Protein AF-0000000084337051 (afdb_homodimer)

Structure (mmCIF, N/CA/C/O backbone):
data_AF-0000000084337051-model_v1
#
loop_
_entity.id
_entity.type
_entity.pdbx_description
1 polymer 'DinB-like domain-containing protein'
#
loop_
_atom_site.group_PDB
_atom_site.id
_atom_site.type_symbol
_atom_site.label_atom_id
_atom_site.label_alt_id
_atom_site.label_comp_id
_atom_site.label_asym_id
_atom_site.label_entity_id
_atom_site.label_seq_id
_atom_site.pdbx_PDB_ins_code
_atom_site.Cartn_x
_atom_site.Cartn_y
_atom_site.Cartn_z
_atom_site.occupancy
_atom_site.B_iso_or_equiv
_atom_site.auth_seq_id
_atom_site.auth_comp_id
_atom_site.auth_asym_id
_atom_site.auth_atom_id
_atom_site.pdbx_PDB_model_num
ATOM 1 N N . MET A 1 1 ? -8.031 25.891 3.945 1 71.75 1 MET A N 1
ATOM 2 C CA . MET A 1 1 ? -7.539 24.609 4.441 1 71.75 1 MET A CA 1
ATOM 3 C C . MET A 1 1 ? -8.453 23.469 4.008 1 71.75 1 MET A C 1
ATOM 5 O O . MET A 1 1 ? -9.672 23.625 3.98 1 71.75 1 MET A O 1
ATOM 9 N N . SER A 1 2 ? -7.934 22.438 3.316 1 86.06 2 SER A N 1
ATOM 10 C CA . SER A 1 2 ? -8.75 21.344 2.814 1 86.06 2 SER A CA 1
ATOM 11 C C . SER A 1 2 ? -9.422 20.594 3.957 1 86.06 2 SER A C 1
ATOM 13 O O . SER A 1 2 ? -8.852 20.438 5.039 1 86.06 2 SER A O 1
ATOM 15 N N . THR A 1 3 ? -10.742 20.281 3.771 1 93.62 3 THR A N 1
ATOM 16 C CA . THR A 1 3 ? -11.461 19.469 4.746 1 93.62 3 THR A CA 1
ATOM 17 C C . THR A 1 3 ? -10.93 18.047 4.754 1 93.62 3 THR A C 1
ATOM 19 O O . THR A 1 3 ? -10.188 17.641 3.85 1 93.62 3 THR A O 1
ATOM 22 N N . THR A 1 4 ? -11.258 17.281 5.816 1 95.81 4 THR A N 1
ATOM 23 C CA . THR A 1 4 ? -10.891 15.867 5.891 1 95.81 4 THR A CA 1
ATOM 24 C C . THR A 1 4 ? -11.445 15.109 4.691 1 95.81 4 THR A C 1
ATOM 26 O O . THR A 1 4 ? -10.734 14.305 4.078 1 95.81 4 THR A O 1
ATOM 29 N N . ALA A 1 5 ? -12.672 15.383 4.309 1 98.06 5 ALA A N 1
ATOM 30 C CA . ALA A 1 5 ? -13.297 14.727 3.166 1 98.06 5 ALA A CA 1
ATOM 31 C C . ALA A 1 5 ? -12.516 14.992 1.881 1 98.06 5 ALA A C 1
ATOM 33 O O . ALA A 1 5 ? -12.258 14.07 1.104 1 98.06 5 ALA A O 1
ATOM 34 N N . GLU A 1 6 ? -12.164 16.188 1.673 1 97.31 6 GLU A N 1
ATOM 35 C CA . GLU A 1 6 ? -11.438 16.578 0.467 1 97.31 6 GLU A CA 1
ATOM 36 C C . GLU A 1 6 ? -10.078 15.898 0.398 1 97.31 6 GLU A C 1
ATOM 38 O O . GLU A 1 6 ? -9.656 15.453 -0.669 1 97.31 6 GLU A O 1
ATOM 43 N N . LEU A 1 7 ? -9.414 15.859 1.527 1 95.94 7 LEU A N 1
ATOM 44 C CA . LEU A 1 7 ? -8.094 15.242 1.585 1 95.94 7 LEU A CA 1
ATOM 45 C C . LEU A 1 7 ? -8.172 13.75 1.3 1 95.94 7 LEU A C 1
ATOM 47 O O . LEU A 1 7 ? -7.375 13.211 0.531 1 95.94 7 LEU A O 1
ATOM 51 N N . LEU A 1 8 ? -9.117 13.086 1.886 1 98.19 8 LEU A N 1
ATOM 52 C CA . LEU A 1 8 ? -9.258 11.641 1.719 1 98.19 8 LEU A CA 1
ATOM 53 C C . LEU A 1 8 ? -9.734 11.305 0.308 1 98.19 8 LEU A C 1
ATOM 55 O O . LEU A 1 8 ? -9.297 10.305 -0.272 1 98.19 8 LEU A O 1
ATOM 59 N N . GLU A 1 9 ? -10.641 12.117 -0.199 1 98.44 9 GLU A N 1
ATOM 60 C CA . GLU A 1 9 ? -11.062 11.922 -1.583 1 98.44 9 GLU A CA 1
ATOM 61 C C . GLU A 1 9 ? -9.891 12.07 -2.543 1 98.44 9 GLU A C 1
ATOM 63 O O . GLU A 1 9 ? -9.719 11.258 -3.453 1 98.44 9 GLU A O 1
ATOM 68 N N . LYS A 1 10 ? -9.141 13.102 -2.367 1 97.5 10 LYS A N 1
ATOM 69 C CA . LYS A 1 10 ? -7.965 13.32 -3.209 1 97.5 10 LYS A CA 1
ATOM 70 C C . LYS A 1 10 ? -7.008 12.133 -3.133 1 97.5 10 LYS A C 1
ATOM 72 O O . LYS A 1 10 ? -6.469 11.703 -4.152 1 97.5 10 LYS A O 1
ATOM 77 N N . LYS A 1 11 ? -6.75 11.633 -1.943 1 98.19 11 LYS A N 1
ATOM 78 C CA . LYS A 1 11 ? -5.875 10.477 -1.75 1 98.19 11 LYS A CA 1
ATOM 79 C C . LYS A 1 11 ? -6.426 9.242 -2.459 1 98.19 11 LYS A C 1
ATOM 81 O O . LYS A 1 11 ? -5.688 8.531 -3.143 1 98.19 11 LYS A O 1
ATOM 86 N N . LEU A 1 12 ? -7.715 9 -2.271 1 98.81 12 LEU A N 1
ATOM 87 C CA . LEU A 1 12 ? -8.359 7.859 -2.922 1 98.81 12 LEU A CA 1
ATOM 88 C C . LEU A 1 12 ? -8.258 7.977 -4.438 1 98.81 12 LEU A C 1
ATOM 90 O O . LEU A 1 12 ? -7.887 7.016 -5.117 1 98.81 12 LEU A O 1
ATOM 94 N N . ASP A 1 13 ? -8.539 9.148 -4.965 1 98.5 13 ASP A N 1
ATOM 95 C CA . ASP A 1 13 ? -8.453 9.391 -6.402 1 98.5 13 ASP A CA 1
ATOM 96 C C . ASP A 1 13 ? -7.031 9.156 -6.91 1 98.5 13 ASP A C 1
ATOM 98 O O . ASP A 1 13 ? -6.836 8.555 -7.969 1 98.5 13 ASP A O 1
ATOM 102 N N . ASN A 1 14 ? -6.129 9.609 -6.188 1 98.12 14 ASN A N 1
ATOM 103 C CA . ASN A 1 14 ? -4.73 9.508 -6.594 1 98.12 14 ASN A CA 1
ATOM 104 C C . ASN A 1 14 ? -4.293 8.047 -6.738 1 98.12 14 ASN A C 1
ATOM 106 O O . ASN A 1 14 ? -3.623 7.691 -7.711 1 98.12 14 ASN A O 1
ATOM 110 N N . ILE A 1 15 ? -4.68 7.176 -5.789 1 98.75 15 ILE A N 1
ATOM 111 C CA . ILE A 1 15 ? -4.219 5.793 -5.859 1 98.75 15 ILE A CA 1
ATOM 112 C C . ILE A 1 15 ? -5.008 5.043 -6.93 1 98.75 15 ILE A C 1
ATOM 114 O O . ILE A 1 15 ? -4.523 4.059 -7.492 1 98.75 15 ILE A O 1
ATOM 118 N N . LEU A 1 16 ? -6.23 5.512 -7.258 1 98.81 16 LEU A N 1
ATOM 119 C CA . LEU A 1 16 ? -7.09 4.789 -8.188 1 98.81 16 LEU A CA 1
ATOM 120 C C . LEU A 1 16 ? -6.746 5.141 -9.633 1 98.81 16 LEU A C 1
ATOM 122 O O . LEU A 1 16 ? -6.688 4.262 -10.492 1 98.81 16 LEU A O 1
ATOM 126 N N . TYR A 1 17 ? -6.508 6.434 -9.914 1 98.25 17 TYR A N 1
ATOM 127 C CA . TYR A 1 17 ? -6.332 6.793 -11.32 1 98.25 17 TYR A CA 1
ATOM 128 C C . TYR A 1 17 ? -5.418 8.008 -11.461 1 98.25 17 TYR A C 1
ATOM 130 O O . TYR A 1 17 ? -5.293 8.57 -12.547 1 98.25 17 TYR A O 1
ATOM 138 N N . GLY A 1 18 ? -4.758 8.445 -10.461 1 97.31 18 GLY A N 1
ATOM 139 C CA . GLY A 1 18 ? -3.854 9.578 -10.492 1 97.31 18 GLY A CA 1
ATOM 140 C C . GLY A 1 18 ? -2.41 9.195 -10.75 1 97.31 18 GLY A C 1
ATOM 141 O O . GLY A 1 18 ? -2.123 8.43 -11.68 1 97.31 18 GLY A O 1
ATOM 142 N N . GLN A 1 19 ? -1.509 9.859 -9.984 1 96 19 GLN A N 1
ATOM 143 C CA . GLN A 1 19 ? -0.07 9.641 -10.086 1 96 19 GLN A CA 1
ATOM 144 C C . GLN A 1 19 ? 0.537 9.359 -8.711 1 96 19 GLN A C 1
ATOM 146 O O . GLN A 1 19 ? 1.316 10.156 -8.195 1 96 19 GLN A O 1
ATOM 151 N N . PRO A 1 20 ? 0.208 8.211 -8.164 1 97.44 20 PRO A N 1
ATOM 152 C CA . PRO A 1 20 ? 0.731 7.914 -6.832 1 97.44 20 PRO A CA 1
ATOM 153 C C . PRO A 1 20 ? 2.254 7.805 -6.809 1 97.44 20 PRO A C 1
ATOM 155 O O . PRO A 1 20 ? 2.873 7.512 -7.836 1 97.44 20 PRO A O 1
ATOM 158 N N . TRP A 1 21 ? 2.818 7.984 -5.707 1 96.19 21 TRP A N 1
ATOM 159 C CA . TRP A 1 21 ? 4.266 8.016 -5.523 1 96.19 21 TRP A CA 1
ATOM 160 C C . TRP A 1 21 ? 4.887 6.66 -5.828 1 96.19 21 TRP A C 1
ATOM 162 O O . TRP A 1 21 ? 6.043 6.582 -6.254 1 96.19 21 TRP A O 1
ATOM 172 N N . TYR A 1 22 ? 4.129 5.586 -5.625 1 97.5 22 TYR A N 1
ATOM 173 C CA . TYR A 1 22 ? 4.676 4.238 -5.766 1 97.5 22 TYR A CA 1
ATOM 174 C C . TYR A 1 22 ? 4.672 3.803 -7.227 1 97.5 22 TYR A C 1
ATOM 176 O O . TYR A 1 22 ? 5.129 2.705 -7.555 1 97.5 22 TYR A O 1
ATOM 184 N N . GLY A 1 23 ? 4.16 4.594 -8.117 1 96.44 23 GLY A N 1
ATOM 185 C CA . GLY A 1 23 ? 4.191 4.234 -9.531 1 96.44 23 GLY A CA 1
ATOM 186 C C . GLY A 1 23 ? 2.842 4.359 -10.211 1 96.44 23 GLY A C 1
ATOM 187 O O . GLY A 1 23 ? 2.229 5.426 -10.188 1 96.44 23 GLY A O 1
ATOM 188 N N . LYS A 1 24 ? 2.367 3.252 -10.805 1 97.88 24 LYS A N 1
ATOM 189 C CA . LYS A 1 24 ? 1.113 3.252 -11.547 1 97.88 24 LYS A CA 1
ATOM 190 C C . LYS A 1 24 ? -0.086 3.141 -10.609 1 97.88 24 LYS A C 1
ATOM 192 O O . LYS A 1 24 ? -0.051 2.385 -9.641 1 97.88 24 LYS A O 1
ATOM 197 N N . PRO A 1 25 ? -1.141 3.854 -10.945 1 98.62 25 PRO A N 1
ATOM 198 C CA . PRO A 1 25 ? -2.354 3.742 -10.133 1 98.62 25 PRO A CA 1
ATOM 199 C C . PRO A 1 25 ? -3.08 2.414 -10.336 1 98.62 25 PRO A C 1
ATOM 201 O O . PRO A 1 25 ? -2.826 1.712 -11.32 1 98.62 25 PRO A O 1
ATOM 204 N N . ILE A 1 26 ? -3.975 2.088 -9.477 1 98.88 26 ILE A N 1
ATOM 205 C CA . ILE A 1 26 ? -4.605 0.777 -9.352 1 98.88 26 ILE A CA 1
ATOM 206 C C . ILE A 1 26 ? -5.324 0.432 -10.656 1 98.88 26 ILE A C 1
ATOM 208 O O . ILE A 1 26 ? -5.223 -0.693 -11.148 1 98.88 26 ILE A O 1
ATOM 212 N N . TYR A 1 27 ? -6.02 1.399 -11.227 1 98.75 27 TYR A N 1
ATOM 213 C CA . TYR A 1 27 ? -6.777 1.086 -12.43 1 98.75 27 TYR A CA 1
ATOM 214 C C . TYR A 1 27 ? -5.848 0.752 -13.586 1 98.75 27 TYR A C 1
ATOM 216 O O . TYR A 1 27 ? -6.152 -0.121 -14.406 1 98.75 27 TYR A O 1
ATOM 224 N N . THR A 1 28 ? -4.734 1.432 -13.711 1 98.44 28 THR A N 1
ATOM 225 C CA . THR A 1 28 ? -3.75 1.12 -14.734 1 98.44 28 THR A CA 1
ATOM 226 C C . THR A 1 28 ? -3.143 -0.261 -14.508 1 98.44 28 THR A C 1
ATOM 228 O O . THR A 1 28 ? -2.977 -1.038 -15.453 1 98.44 28 THR A O 1
ATOM 231 N N . ILE A 1 29 ? -2.857 -0.569 -13.266 1 98.5 29 ILE A N 1
ATOM 232 C CA . ILE A 1 29 ? -2.293 -1.865 -12.906 1 98.5 29 ILE A CA 1
ATOM 233 C C . ILE A 1 29 ? -3.248 -2.98 -13.328 1 98.5 29 ILE A C 1
ATOM 235 O O . ILE A 1 29 ? -2.83 -3.963 -13.938 1 98.5 29 ILE A O 1
ATOM 239 N N . ILE A 1 30 ? -4.512 -2.797 -13.055 1 98.31 30 ILE A N 1
ATOM 240 C CA . ILE A 1 30 ? -5.508 -3.836 -13.289 1 98.31 30 ILE A CA 1
ATOM 241 C C . ILE A 1 30 ? -5.836 -3.908 -14.773 1 98.31 30 ILE A C 1
ATOM 243 O O . ILE A 1 30 ? -6.078 -4.992 -15.312 1 98.31 30 ILE A O 1
ATOM 247 N N . GLU A 1 31 ? -5.836 -2.738 -15.422 1 94.25 31 GLU A N 1
ATOM 248 C CA . GLU A 1 31 ? -6.172 -2.674 -16.844 1 94.25 31 GLU A CA 1
ATOM 249 C C . GLU A 1 31 ? -5.191 -3.496 -17.672 1 94.25 31 GLU A C 1
ATOM 251 O O . GLU A 1 31 ? -5.535 -3.967 -18.766 1 94.25 31 GLU A O 1
ATOM 256 N N . ASN A 1 32 ? -4.035 -3.748 -17.203 1 89.06 32 ASN A N 1
ATOM 257 C CA . ASN A 1 32 ? -3 -4.48 -17.922 1 89.06 32 ASN A CA 1
ATOM 258 C C . ASN A 1 32 ? -3.078 -5.98 -17.641 1 89.06 32 ASN A C 1
ATOM 260 O O . ASN A 1 32 ? -2.26 -6.75 -18.141 1 89.06 32 ASN A O 1
ATOM 264 N N . VAL A 1 33 ? -4.098 -6.406 -16.953 1 97.69 33 VAL A N 1
ATOM 265 C CA . VAL A 1 33 ? -4.242 -7.812 -16.594 1 97.69 33 VAL A CA 1
ATOM 266 C C . VAL A 1 33 ? -5.305 -8.469 -17.469 1 97.69 33 VAL A C 1
ATOM 268 O O . VAL A 1 33 ? -6.473 -8.078 -17.438 1 97.69 33 VAL A O 1
ATOM 271 N N . THR A 1 34 ? -4.941 -9.477 -18.281 1 97.12 34 THR A N 1
ATOM 272 C CA . THR A 1 34 ? -5.922 -10.258 -19.031 1 97.12 34 THR A CA 1
ATOM 273 C C . THR A 1 34 ? -6.648 -11.227 -18.109 1 97.12 34 THR A C 1
ATOM 275 O O . THR A 1 34 ? -6.18 -11.508 -17 1 97.12 34 THR A O 1
ATOM 278 N N . PHE A 1 35 ? -7.816 -11.695 -18.594 1 96.88 35 PHE A N 1
ATOM 279 C CA . PHE A 1 35 ? -8.547 -12.625 -17.75 1 96.88 35 PHE A CA 1
ATOM 280 C C . PHE A 1 35 ? -7.754 -13.914 -17.547 1 96.88 35 PHE A C 1
ATOM 282 O O . PHE A 1 35 ? -7.82 -14.539 -16.484 1 96.88 35 PHE A O 1
ATOM 289 N N . GLU A 1 36 ? -6.996 -14.352 -18.531 1 97.31 36 GLU A N 1
ATOM 290 C CA . GLU A 1 36 ? -6.152 -15.531 -18.375 1 97.31 36 GLU A CA 1
ATOM 291 C C . GLU A 1 36 ? -5.129 -15.328 -17.25 1 97.31 36 GLU A C 1
ATOM 293 O O . GLU A 1 36 ? -4.945 -16.203 -16.406 1 97.31 36 GLU A O 1
ATOM 298 N N . THR A 1 37 ? -4.516 -14.195 -17.234 1 97.81 37 THR A N 1
ATOM 299 C CA . THR A 1 37 ? -3.541 -13.859 -16.203 1 97.81 37 THR A CA 1
ATOM 300 C C . THR A 1 37 ? -4.211 -13.773 -14.828 1 97.81 37 THR A C 1
ATOM 302 O O . THR A 1 37 ? -3.666 -14.258 -13.828 1 97.81 37 THR A O 1
ATOM 305 N N . ALA A 1 38 ? -5.395 -13.195 -14.789 1 98.38 38 ALA A N 1
ATOM 306 C CA . ALA A 1 38 ? -6.105 -12.945 -13.539 1 98.38 38 ALA A CA 1
ATOM 307 C C . ALA A 1 38 ? -6.41 -14.25 -12.812 1 98.38 38 ALA A C 1
ATOM 309 O O . ALA A 1 38 ? -6.41 -14.289 -11.578 1 98.38 38 ALA A O 1
ATOM 310 N N . PHE A 1 39 ? -6.637 -15.305 -13.531 1 97.75 39 PHE A N 1
ATOM 311 C CA . PHE A 1 39 ? -7.094 -16.547 -12.914 1 97.75 39 PHE A CA 1
ATOM 312 C C . PHE A 1 39 ? -5.938 -17.516 -12.734 1 97.75 39 PHE A C 1
ATOM 314 O O . PHE A 1 39 ? -6.098 -18.578 -12.117 1 97.75 39 PHE A O 1
ATOM 321 N N . GLU A 1 40 ? -4.754 -17.141 -13.258 1 96.75 40 GLU A N 1
ATOM 322 C CA . GLU A 1 40 ? -3.576 -17.984 -13.102 1 96.75 40 GLU A CA 1
ATOM 323 C C . GLU A 1 40 ? -3.07 -17.969 -11.656 1 96.75 40 GLU A C 1
ATOM 325 O O . GLU A 1 40 ? -3.035 -16.906 -11.023 1 96.75 40 GLU A O 1
ATOM 330 N N . LYS A 1 41 ? -2.721 -19.094 -11.109 1 94.19 41 LYS A N 1
ATOM 331 C CA . LYS A 1 41 ? -2.158 -19.219 -9.766 1 94.19 41 LYS A CA 1
ATOM 332 C C . LYS A 1 41 ? -0.707 -19.688 -9.82 1 94.19 41 LYS A C 1
ATOM 334 O O . LYS A 1 41 ? -0.438 -20.891 -9.945 1 94.19 41 LYS A O 1
ATOM 339 N N . PRO A 1 42 ? 0.154 -18.766 -9.602 1 92.5 42 PRO A N 1
ATOM 340 C CA . PRO A 1 42 ? 1.558 -19.188 -9.609 1 92.5 42 PRO A CA 1
ATOM 341 C C . PRO A 1 42 ? 1.896 -20.141 -8.469 1 92.5 42 PRO A C 1
ATOM 343 O O . PRO A 1 42 ? 2.906 -20.844 -8.523 1 92.5 42 PRO A O 1
ATOM 346 N N . SER A 1 43 ? 1.158 -20.125 -7.434 1 94 43 SER A N 1
ATOM 347 C CA . SER A 1 43 ? 1.292 -21.016 -6.281 1 94 43 SER A CA 1
ATOM 348 C C . SER A 1 43 ? -0.055 -21.25 -5.609 1 94 43 SER A C 1
ATOM 350 O O . SER A 1 43 ? -0.865 -20.328 -5.484 1 94 43 SER A O 1
ATOM 352 N N . SER A 1 44 ? -0.266 -22.469 -5.051 1 93.44 44 SER A N 1
ATOM 353 C CA . SER A 1 44 ? -1.516 -22.781 -4.363 1 93.44 44 SER A CA 1
ATOM 354 C C . SER A 1 44 ? -1.62 -22.016 -3.045 1 93.44 44 SER A C 1
ATOM 356 O O . SER A 1 44 ? -2.713 -21.859 -2.494 1 93.44 44 SER A O 1
ATOM 358 N N . ALA A 1 45 ? -0.487 -21.5 -2.66 1 94.5 45 ALA A N 1
ATOM 359 C CA . ALA A 1 45 ? -0.445 -20.812 -1.372 1 94.5 45 ALA A CA 1
ATOM 360 C C . ALA A 1 45 ? -0.875 -19.359 -1.515 1 94.5 45 ALA A C 1
ATOM 362 O O . ALA A 1 45 ? -1.172 -18.703 -0.52 1 94.5 45 ALA A O 1
ATOM 363 N N . ALA A 1 46 ? -0.905 -18.922 -2.762 1 95.69 46 ALA A N 1
ATOM 364 C CA . ALA A 1 46 ? -1.181 -17.516 -2.99 1 95.69 46 ALA A CA 1
ATOM 365 C C . ALA A 1 46 ? -2.537 -17.312 -3.662 1 95.69 46 ALA A C 1
ATOM 367 O O . ALA A 1 46 ? -2.945 -18.125 -4.496 1 95.69 46 ALA A O 1
ATOM 368 N N . HIS A 1 47 ? -3.217 -16.266 -3.279 1 97.62 47 HIS A N 1
ATOM 369 C CA . HIS A 1 47 ? -4.387 -15.844 -4.039 1 97.62 47 HIS A CA 1
ATOM 370 C C . HIS A 1 47 ? -3.996 -15.383 -5.441 1 97.62 47 HIS A C 1
ATOM 372 O O . HIS A 1 47 ? -2.949 -14.758 -5.625 1 97.62 47 HIS A O 1
ATOM 378 N N . ASN A 1 48 ? -4.801 -15.758 -6.445 1 97.88 48 ASN A N 1
ATOM 379 C CA . ASN A 1 48 ? -4.57 -15.18 -7.766 1 97.88 48 ASN A CA 1
ATOM 380 C C . ASN A 1 48 ? -5.16 -13.781 -7.879 1 97.88 48 ASN A C 1
ATOM 382 O O . ASN A 1 48 ? -5.77 -13.281 -6.93 1 97.88 48 ASN A O 1
ATOM 386 N N . ILE A 1 49 ? -4.961 -13.156 -8.984 1 98.62 49 ILE A N 1
ATOM 387 C CA . ILE A 1 49 ? -5.32 -11.75 -9.164 1 98.62 49 ILE A CA 1
ATOM 388 C C . ILE A 1 49 ? -6.84 -11.594 -9.102 1 98.62 49 ILE A C 1
ATOM 390 O O . ILE A 1 49 ? -7.344 -10.633 -8.523 1 98.62 49 ILE A O 1
ATOM 394 N N . ALA A 1 50 ? -7.617 -12.531 -9.656 1 98.5 50 ALA A N 1
ATOM 395 C CA . ALA A 1 50 ? -9.078 -12.469 -9.609 1 98.5 50 ALA A CA 1
ATOM 396 C C . ALA A 1 50 ? -9.578 -12.477 -8.164 1 98.5 50 ALA A C 1
ATOM 398 O O . ALA A 1 50 ? -10.445 -11.688 -7.801 1 98.5 50 ALA A O 1
ATOM 399 N N . GLU A 1 51 ? -9.031 -13.32 -7.371 1 98.5 51 GLU A N 1
ATOM 400 C CA . GLU A 1 51 ? -9.367 -13.383 -5.953 1 98.5 51 GLU A CA 1
ATOM 401 C C . GLU A 1 51 ? -9.062 -12.062 -5.254 1 98.5 51 GLU A C 1
ATOM 403 O O . GLU A 1 51 ? -9.867 -11.578 -4.453 1 98.5 51 GLU A O 1
ATOM 408 N N . ILE A 1 52 ? -7.934 -11.5 -5.566 1 98.75 52 ILE A N 1
ATOM 409 C CA . ILE A 1 52 ? -7.496 -10.266 -4.93 1 98.75 52 ILE A CA 1
ATOM 410 C C . ILE A 1 52 ? -8.414 -9.117 -5.336 1 98.75 52 ILE A C 1
ATOM 412 O O . ILE A 1 52 ? -8.82 -8.312 -4.496 1 98.75 52 ILE A O 1
ATOM 416 N N . VAL A 1 53 ? -8.758 -9.023 -6.598 1 98.75 53 VAL A N 1
ATOM 417 C CA . VAL A 1 53 ? -9.633 -7.969 -7.086 1 98.75 53 VAL A CA 1
ATOM 418 C C . VAL A 1 53 ? -11 -8.078 -6.41 1 98.75 53 VAL A C 1
ATOM 420 O O . VAL A 1 53 ? -11.57 -7.07 -5.977 1 98.75 53 VAL A O 1
ATOM 423 N N . LEU A 1 54 ? -11.523 -9.281 -6.281 1 98.62 54 LEU A N 1
ATOM 424 C CA . LEU A 1 54 ? -12.805 -9.469 -5.625 1 98.62 54 LEU A CA 1
ATOM 425 C C . LEU A 1 54 ? -12.727 -9.117 -4.145 1 98.62 54 LEU A C 1
ATOM 427 O O . LEU A 1 54 ? -13.68 -8.586 -3.572 1 98.62 54 LEU A O 1
ATOM 431 N N . HIS A 1 55 ? -11.625 -9.453 -3.531 1 98.81 55 HIS A N 1
ATOM 432 C CA . HIS A 1 55 ? -11.367 -9.055 -2.15 1 98.81 55 HIS A CA 1
ATOM 433 C C . HIS A 1 55 ? -11.367 -7.539 -2.002 1 98.81 55 HIS A C 1
ATOM 435 O O . HIS A 1 55 ? -11.992 -7 -1.088 1 98.81 55 HIS A O 1
ATOM 441 N N . MET A 1 56 ? -10.695 -6.836 -2.889 1 98.81 56 MET A N 1
ATOM 442 C CA . MET A 1 56 ? -10.68 -5.375 -2.91 1 98.81 56 MET A CA 1
ATOM 443 C C . MET A 1 56 ? -12.086 -4.816 -3.082 1 98.81 56 MET A C 1
ATOM 445 O O . MET A 1 56 ? -12.477 -3.871 -2.393 1 98.81 56 MET A O 1
ATOM 449 N N . PHE A 1 57 ? -12.812 -5.398 -3.99 1 98.69 57 PHE A N 1
ATOM 450 C CA . PHE A 1 57 ? -14.188 -4.988 -4.266 1 98.69 57 PHE A CA 1
ATOM 451 C C . PHE A 1 57 ? -15.062 -5.168 -3.033 1 98.69 57 PHE A C 1
ATOM 453 O O . PHE A 1 57 ? -15.766 -4.242 -2.625 1 98.69 57 PHE A O 1
ATOM 460 N N . SER A 1 58 ? -15.016 -6.344 -2.436 1 98.56 58 SER A N 1
ATOM 461 C CA . SER A 1 58 ? -15.867 -6.672 -1.297 1 98.56 58 SER A CA 1
ATOM 462 C C . SER A 1 58 ? -15.609 -5.73 -0.124 1 98.56 58 SER A C 1
ATOM 464 O O . SER A 1 58 ? -16.547 -5.273 0.53 1 98.56 58 SER A O 1
ATOM 466 N N . TRP A 1 59 ? -14.398 -5.391 0.103 1 98.75 59 TRP A N 1
ATOM 467 C CA . TRP A 1 59 ? -14.086 -4.527 1.236 1 98.75 59 TRP A CA 1
ATOM 468 C C . TRP A 1 59 ? -14.414 -3.072 0.92 1 98.75 59 TRP A C 1
ATOM 470 O O . TRP A 1 59 ? -14.672 -2.277 1.825 1 98.75 59 TRP A O 1
ATOM 480 N N . THR A 1 60 ? -14.352 -2.668 -0.374 1 98.88 60 THR A N 1
ATOM 481 C CA . THR A 1 60 ? -14.867 -1.354 -0.736 1 98.88 60 THR A CA 1
ATOM 482 C C . THR A 1 60 ? -16.344 -1.236 -0.369 1 98.88 60 THR A C 1
ATOM 484 O O . THR A 1 60 ? -16.766 -0.231 0.205 1 98.88 60 THR A O 1
ATOM 487 N N . GLU A 1 61 ? -17.109 -2.279 -0.653 1 98.56 61 GLU A N 1
ATOM 488 C CA . GLU A 1 61 ? -18.516 -2.305 -0.292 1 98.56 61 GLU A CA 1
ATOM 489 C C . GLU A 1 61 ? -18.703 -2.195 1.22 1 98.56 61 GLU A C 1
ATOM 491 O O . GLU A 1 61 ? -19.578 -1.475 1.691 1 98.56 61 GLU A O 1
ATOM 496 N N . GLU A 1 62 ? -17.906 -2.896 1.948 1 98.62 62 GLU A N 1
ATOM 497 C CA . GLU A 1 62 ? -18.016 -2.893 3.404 1 98.62 62 GLU A CA 1
ATOM 498 C C . GLU A 1 62 ? -17.688 -1.516 3.977 1 98.62 62 GLU A C 1
ATOM 500 O O . GLU A 1 62 ? -18.375 -1.037 4.883 1 98.62 62 GLU A O 1
ATOM 505 N N . VAL A 1 63 ? -16.625 -0.877 3.498 1 98.75 63 VAL A N 1
ATOM 506 C CA . VAL A 1 63 ? -16.25 0.448 3.979 1 98.75 63 VAL A CA 1
ATOM 507 C C . VAL A 1 63 ? -17.344 1.453 3.639 1 98.75 63 VAL A C 1
ATOM 509 O O . VAL A 1 63 ? -17.672 2.324 4.449 1 98.75 63 VAL A O 1
ATOM 512 N N . LEU A 1 64 ? -17.922 1.344 2.404 1 98.69 64 LEU A N 1
ATOM 513 C CA . LEU A 1 64 ? -19.078 2.154 2.014 1 98.69 64 LEU A CA 1
ATOM 514 C C . LEU A 1 64 ? -20.203 1.997 3.016 1 98.69 64 LEU A C 1
ATOM 516 O O . LEU A 1 64 ? -20.797 2.99 3.459 1 98.69 64 LEU A O 1
ATOM 520 N N . ASP A 1 65 ? -20.5 0.782 3.402 1 98.25 65 ASP A N 1
ATOM 521 C CA . ASP A 1 65 ? -21.547 0.488 4.371 1 98.25 65 ASP A CA 1
ATOM 522 C C . ASP A 1 65 ? -21.25 1.13 5.723 1 98.25 65 ASP A C 1
ATOM 524 O O . ASP A 1 65 ? -22.125 1.714 6.352 1 98.25 65 ASP A O 1
ATOM 528 N N . ARG A 1 66 ? -20.031 1.034 6.168 1 98.31 66 ARG A N 1
ATOM 529 C CA . ARG A 1 66 ? -19.641 1.626 7.445 1 98.31 66 ARG A CA 1
ATOM 530 C C . ARG A 1 66 ? -19.812 3.141 7.422 1 98.31 66 ARG A C 1
ATOM 532 O O . ARG A 1 66 ? -20.281 3.73 8.391 1 98.31 66 ARG A O 1
ATOM 539 N N . LEU A 1 67 ? -19.438 3.77 6.309 1 98.5 67 LEU A N 1
ATOM 540 C CA . LEU A 1 67 ? -19.578 5.215 6.188 1 98.5 67 LEU A CA 1
ATOM 541 C C . LEU A 1 67 ? -21.062 5.613 6.176 1 98.5 67 LEU A C 1
ATOM 543 O O . LEU A 1 67 ? -21.406 6.73 6.559 1 98.5 67 LEU A O 1
ATOM 547 N N . ASN A 1 68 ? -21.891 4.715 5.75 1 97.44 68 ASN A N 1
ATOM 548 C CA . ASN A 1 68 ? -23.328 4.961 5.715 1 97.44 68 ASN A CA 1
ATOM 549 C C . ASN A 1 68 ? -24 4.578 7.035 1 97.44 68 ASN A C 1
ATOM 551 O O . ASN A 1 68 ? -25.219 4.488 7.117 1 97.44 68 ASN A O 1
ATOM 555 N N . GLY A 1 69 ? -23.219 4.254 8.031 1 96.5 69 GLY A N 1
ATOM 556 C CA . GLY A 1 69 ? -23.734 4.121 9.391 1 96.5 69 GLY A CA 1
ATOM 557 C C . GLY A 1 69 ? -23.984 2.68 9.789 1 96.5 69 GLY A C 1
ATOM 558 O O . GLY A 1 69 ? -24.422 2.412 10.914 1 96.5 69 GLY A O 1
ATOM 559 N N . LYS A 1 70 ? -23.672 1.759 8.922 1 97.62 70 LYS A N 1
ATOM 560 C CA . LYS A 1 70 ? -23.859 0.355 9.281 1 97.62 70 LYS A CA 1
ATOM 561 C C . LYS A 1 70 ? -22.766 -0.115 10.242 1 97.62 70 LYS A C 1
ATOM 563 O O . LYS A 1 70 ? -21.672 0.451 10.281 1 97.62 70 LYS A O 1
ATOM 568 N N . THR A 1 71 ? -23.141 -1.148 10.969 1 97.12 71 THR A N 1
ATOM 569 C CA . THR A 1 71 ? -22.188 -1.728 11.906 1 97.12 71 THR A CA 1
ATOM 570 C C . THR A 1 71 ? -21.078 -2.465 11.164 1 97.12 71 THR A C 1
ATOM 572 O O . THR A 1 71 ? -21.328 -3.182 10.195 1 97.12 71 THR A O 1
ATOM 575 N N . ALA A 1 72 ? -19.859 -2.258 11.688 1 96.75 72 ALA A N 1
ATOM 576 C CA . ALA A 1 72 ? -18.703 -2.908 11.078 1 96.75 72 ALA A CA 1
ATOM 577 C C . ALA A 1 72 ? -18.812 -4.426 11.164 1 96.75 72 ALA A C 1
ATOM 579 O O . ALA A 1 72 ? -19.219 -4.965 12.195 1 96.75 72 ALA A O 1
ATOM 580 N N . GLY A 1 73 ? -18.516 -5.109 10.07 1 94.25 73 GLY A N 1
ATOM 581 C CA . GLY A 1 73 ? -18.516 -6.562 9.977 1 94.25 73 GLY A CA 1
ATOM 582 C C . GLY A 1 73 ? -17.797 -7.086 8.758 1 94.25 73 GLY A C 1
ATOM 583 O O . GLY A 1 73 ? -16.906 -6.426 8.227 1 94.25 73 GLY A O 1
ATOM 584 N N . LEU A 1 74 ? -18.094 -8.312 8.398 1 95.88 74 LEU A N 1
ATOM 585 C CA . LEU A 1 74 ? -17.562 -8.875 7.16 1 95.88 74 LEU A CA 1
ATOM 586 C C . LEU A 1 74 ? -18.375 -8.391 5.961 1 95.88 74 LEU A C 1
ATOM 588 O O . LEU A 1 74 ? -19.594 -8.203 6.062 1 95.88 74 LEU A O 1
ATOM 592 N N . PRO A 1 75 ? -17.625 -8.156 4.801 1 97.62 75 PRO A N 1
ATOM 593 C CA . PRO A 1 75 ? -18.391 -7.852 3.59 1 97.62 75 PRO A CA 1
ATOM 594 C C . PRO A 1 75 ? -19.484 -8.875 3.307 1 97.62 75 PRO A C 1
ATOM 596 O O . PRO A 1 75 ? -19.328 -10.055 3.621 1 97.62 75 PRO A O 1
ATOM 599 N N . VAL A 1 76 ? -20.547 -8.406 2.654 1 95.88 76 VAL A N 1
ATOM 600 C CA . VAL A 1 76 ? -21.688 -9.25 2.318 1 95.88 76 VAL A CA 1
ATOM 601 C C . VAL A 1 76 ? -21.219 -10.438 1.478 1 95.88 76 VAL A C 1
ATOM 603 O O . VAL A 1 76 ? -21.688 -11.562 1.675 1 95.88 76 VAL A O 1
ATOM 606 N N . SER A 1 77 ? -20.312 -10.195 0.587 1 96.38 77 SER A N 1
ATOM 607 C CA . SER A 1 77 ? -19.844 -11.242 -0.314 1 96.38 77 SER A CA 1
ATOM 608 C C . SER A 1 77 ? -18.75 -12.086 0.341 1 96.38 77 SER A C 1
ATOM 610 O O . SER A 1 77 ? -18.203 -13 -0.28 1 96.38 77 SER A O 1
ATOM 612 N N . GLY A 1 78 ? -18.344 -11.758 1.601 1 97.25 78 GLY A N 1
ATOM 613 C CA . GLY A 1 78 ? -17.297 -12.461 2.303 1 97.25 78 GLY A CA 1
ATOM 614 C C . GLY A 1 78 ? -15.945 -11.773 2.207 1 97.25 78 GLY A C 1
ATOM 615 O O . GLY A 1 78 ? -15.789 -10.797 1.464 1 97.25 78 GLY A O 1
ATOM 616 N N . ASP A 1 79 ? -15.047 -12.32 2.99 1 97.75 79 ASP A N 1
ATOM 617 C CA . ASP A 1 79 ? -13.695 -11.766 3.047 1 97.75 79 ASP A CA 1
ATOM 618 C C . ASP A 1 79 ? -12.945 -12.023 1.744 1 97.75 79 ASP A C 1
ATOM 620 O O . ASP A 1 79 ? -12.336 -11.109 1.182 1 97.75 79 ASP A O 1
ATOM 624 N N . TRP A 1 80 ? -13.031 -13.219 1.291 1 98.19 80 TRP A N 1
ATOM 625 C CA . TRP A 1 80 ? -12.43 -13.648 0.033 1 98.19 80 TRP A CA 1
ATOM 626 C C . TRP A 1 80 ? -13.453 -14.352 -0.85 1 98.19 80 TRP A C 1
ATOM 628 O O . TRP A 1 80 ? -13.461 -15.586 -0.943 1 98.19 80 TRP A O 1
ATOM 638 N N . PRO A 1 81 ? -14.258 -13.539 -1.51 1 97.5 81 PRO A N 1
ATOM 639 C CA . PRO A 1 81 ? -15.258 -14.164 -2.375 1 97.5 81 PRO A CA 1
ATOM 640 C C . PRO A 1 81 ? -14.625 -15.039 -3.461 1 97.5 81 PRO A C 1
ATOM 642 O O . PRO A 1 81 ? -13.602 -14.672 -4.039 1 97.5 81 PRO A O 1
ATOM 645 N N . PRO A 1 82 ? -15.258 -16.188 -3.74 1 96.31 82 PRO A N 1
ATOM 646 C CA . PRO A 1 82 ? -14.703 -17.047 -4.785 1 96.31 82 PRO A CA 1
ATOM 647 C C . PRO A 1 82 ? -14.945 -16.5 -6.191 1 96.31 82 PRO A C 1
ATOM 649 O O . PRO A 1 82 ? -16.062 -16.062 -6.508 1 96.31 82 PRO A O 1
ATOM 652 N N . PRO A 1 83 ? -13.992 -16.5 -7.027 1 95.12 83 PRO A N 1
ATOM 653 C CA . PRO A 1 83 ? -14.156 -15.938 -8.367 1 95.12 83 PRO A CA 1
ATOM 654 C C . PRO A 1 83 ? -14.859 -16.906 -9.328 1 95.12 83 PRO A C 1
ATOM 656 O O . PRO A 1 83 ? -15.312 -16.484 -10.398 1 95.12 83 PRO A O 1
ATOM 659 N N . GLY A 1 84 ? -14.992 -18.172 -8.961 1 94.06 84 GLY A N 1
ATOM 660 C CA . GLY A 1 84 ? -15.57 -19.141 -9.883 1 94.06 84 GLY A CA 1
ATOM 661 C C . GLY A 1 84 ? -14.641 -19.5 -11.031 1 94.06 84 GLY A C 1
ATOM 662 O O . GLY A 1 84 ? -13.422 -19.438 -10.883 1 94.06 84 GLY A O 1
ATOM 663 N N . LYS A 1 85 ? -15.234 -19.922 -12.203 1 95.5 85 LYS A N 1
ATOM 664 C CA . LYS A 1 85 ? -14.453 -20.328 -13.367 1 95.5 85 LYS A CA 1
ATOM 665 C C . LYS A 1 85 ? -13.992 -19.125 -14.172 1 95.5 85 LYS A C 1
ATOM 667 O O . LYS A 1 85 ? -14.68 -18.094 -14.211 1 95.5 85 LYS A O 1
ATOM 672 N N . PRO A 1 86 ? -12.805 -19.344 -14.758 1 96.19 86 PRO A N 1
ATOM 673 C CA . PRO A 1 86 ? -12.328 -18.234 -15.602 1 96.19 86 PRO A CA 1
ATOM 674 C C . PRO A 1 86 ? -13.32 -17.875 -16.703 1 96.19 86 PRO A C 1
ATOM 676 O O . PRO A 1 86 ? -13.812 -18.766 -17.422 1 96.19 86 PRO A O 1
ATOM 679 N N . ASP A 1 87 ? -13.539 -16.609 -16.781 1 95.88 87 ASP A N 1
ATOM 680 C CA . ASP A 1 87 ? -14.461 -16.062 -17.781 1 95.88 87 ASP A CA 1
ATOM 681 C C . ASP A 1 87 ? -14.133 -14.617 -18.109 1 95.88 87 ASP A C 1
ATOM 683 O O . ASP A 1 87 ? -14.109 -13.766 -17.203 1 95.88 87 ASP A O 1
ATOM 687 N N . GLU A 1 88 ? -13.898 -14.344 -19.359 1 96.94 88 GLU A N 1
ATOM 688 C CA . GLU A 1 88 ? -13.469 -13.016 -19.781 1 96.94 88 GLU A CA 1
ATOM 689 C C . GLU A 1 88 ? -14.539 -11.969 -19.5 1 96.94 88 GLU A C 1
ATOM 691 O O . GLU A 1 88 ? -14.242 -10.875 -19.016 1 96.94 88 GLU A O 1
ATOM 696 N N . GLU A 1 89 ? -15.742 -12.242 -19.875 1 97.38 89 GLU A N 1
ATOM 697 C CA . GLU A 1 89 ? -16.828 -11.297 -19.656 1 97.38 89 GLU A CA 1
ATOM 698 C C . GLU A 1 89 ? -17 -10.992 -18.172 1 97.38 89 GLU A C 1
ATOM 700 O O . GLU A 1 89 ? -17.219 -9.844 -17.781 1 97.38 89 GLU A O 1
ATOM 705 N N . THR A 1 90 ? -16.922 -12.016 -17.359 1 96.81 90 THR A N 1
ATOM 706 C CA . THR A 1 90 ? -17.016 -11.844 -15.906 1 96.81 90 THR A CA 1
ATOM 707 C C . THR A 1 90 ? -15.875 -10.953 -15.398 1 96.81 90 THR A C 1
ATOM 709 O O . THR A 1 90 ? -16.109 -10.07 -14.57 1 96.81 90 THR A O 1
ATOM 712 N N . TRP A 1 91 ? -14.688 -11.18 -15.93 1 97.81 91 TRP A N 1
ATOM 713 C CA . TRP A 1 91 ? -13.539 -10.375 -15.539 1 97.81 91 TRP A CA 1
ATOM 714 C C . TRP A 1 91 ? -13.766 -8.906 -15.859 1 97.81 91 TRP A C 1
ATOM 716 O O . TRP A 1 91 ? -13.57 -8.039 -15.008 1 97.81 91 TRP A O 1
ATOM 726 N N . LYS A 1 92 ? -14.227 -8.625 -17.016 1 97.25 92 LYS A N 1
ATOM 727 C CA . LYS A 1 92 ? -14.5 -7.254 -17.422 1 97.25 92 LYS A CA 1
ATOM 728 C C . LYS A 1 92 ? -15.57 -6.617 -16.531 1 97.25 92 LYS A C 1
ATOM 730 O O . LYS A 1 92 ? -15.469 -5.441 -16.188 1 97.25 92 LYS A O 1
ATOM 735 N N . LEU A 1 93 ? -16.547 -7.379 -16.203 1 97 93 LEU A N 1
ATOM 736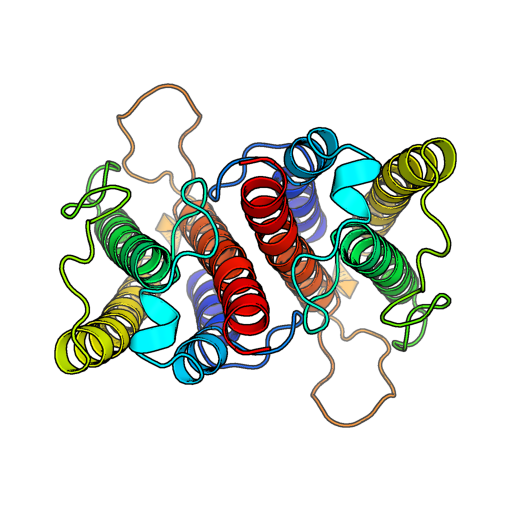 C CA . LEU A 1 93 ? -17.609 -6.902 -15.336 1 97 93 LEU A CA 1
ATOM 737 C C . LEU A 1 93 ? -17.078 -6.555 -13.953 1 97 93 LEU A C 1
ATOM 739 O O . LEU A 1 93 ? -17.469 -5.543 -13.367 1 97 93 LEU A O 1
ATOM 743 N N . TRP A 1 94 ? -16.203 -7.426 -13.398 1 96.88 94 TRP A N 1
ATOM 744 C CA . TRP A 1 94 ? -15.625 -7.18 -12.086 1 96.88 94 TRP A CA 1
ATOM 745 C C . TRP A 1 94 ? -14.82 -5.879 -12.07 1 96.88 94 TRP A C 1
ATOM 747 O O .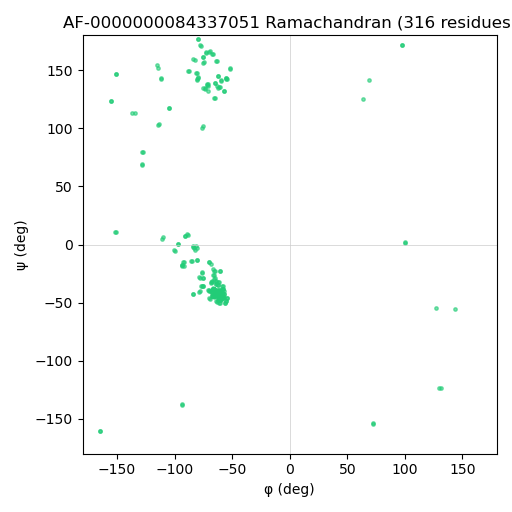 TRP A 1 94 ? -14.883 -5.109 -11.109 1 96.88 94 TRP A O 1
ATOM 757 N N . ILE A 1 95 ? -14.055 -5.625 -13.133 1 97.69 95 ILE A N 1
ATOM 758 C CA . ILE A 1 95 ? -13.273 -4.395 -13.234 1 97.69 95 ILE A CA 1
ATOM 759 C C . ILE A 1 95 ? -14.219 -3.191 -13.266 1 97.69 95 ILE A C 1
ATOM 761 O O . ILE A 1 95 ? -13.984 -2.197 -12.57 1 97.69 95 ILE A O 1
ATOM 765 N N . SER A 1 96 ? -15.297 -3.279 -14.047 1 97.75 96 SER A N 1
ATOM 766 C CA . SER A 1 96 ? -16.297 -2.215 -14.117 1 97.75 96 SER A CA 1
ATOM 767 C C . SER A 1 96 ? -16.953 -1.997 -12.766 1 97.75 96 SER A C 1
ATOM 769 O O . SER A 1 96 ? -17.172 -0.856 -12.344 1 97.75 96 SER A O 1
ATOM 771 N N . ASP A 1 97 ? -17.297 -3.084 -12.109 1 97.69 97 ASP A N 1
ATOM 772 C CA . ASP A 1 97 ? -17.938 -3.014 -10.805 1 97.69 97 ASP A CA 1
ATOM 773 C C . ASP A 1 97 ? -17.016 -2.379 -9.773 1 97.69 97 ASP A C 1
ATOM 775 O O . ASP A 1 97 ? -17.453 -1.621 -8.906 1 97.69 97 ASP A O 1
ATOM 779 N N . LEU A 1 98 ? -15.75 -2.746 -9.828 1 98.44 98 LEU A N 1
ATOM 780 C CA . LEU A 1 98 ? -14.773 -2.156 -8.922 1 98.44 98 LEU A CA 1
ATOM 781 C C . LEU A 1 98 ? -14.711 -0.643 -9.094 1 98.44 98 LEU A C 1
ATOM 783 O O . LEU A 1 98 ? -14.68 0.1 -8.109 1 98.44 98 LEU A O 1
ATOM 787 N N . LYS A 1 99 ? -14.695 -0.19 -10.367 1 98.5 99 LYS A N 1
ATOM 788 C CA . LYS A 1 99 ? -14.672 1.244 -10.641 1 98.5 99 LYS A CA 1
ATOM 789 C C . LYS A 1 99 ? -15.945 1.917 -10.133 1 98.5 99 LYS A C 1
ATOM 791 O O . LYS A 1 99 ? -15.891 2.969 -9.492 1 98.5 99 LYS A O 1
ATOM 796 N N . LEU A 1 100 ? -17.078 1.303 -10.352 1 98.56 100 LEU A N 1
ATOM 797 C CA . LEU A 1 100 ? -18.359 1.87 -9.977 1 98.56 100 LEU A CA 1
ATOM 798 C C . LEU A 1 100 ? -18.5 1.955 -8.453 1 98.56 100 LEU A C 1
ATOM 800 O O . LEU A 1 100 ? -18.984 2.953 -7.926 1 98.56 100 LEU A O 1
ATOM 804 N N . VAL A 1 101 ? -18.125 0.91 -7.738 1 98.69 101 VAL A N 1
ATOM 805 C CA . VAL A 1 101 ? -18.25 0.919 -6.285 1 98.69 101 VAL A CA 1
ATOM 806 C C .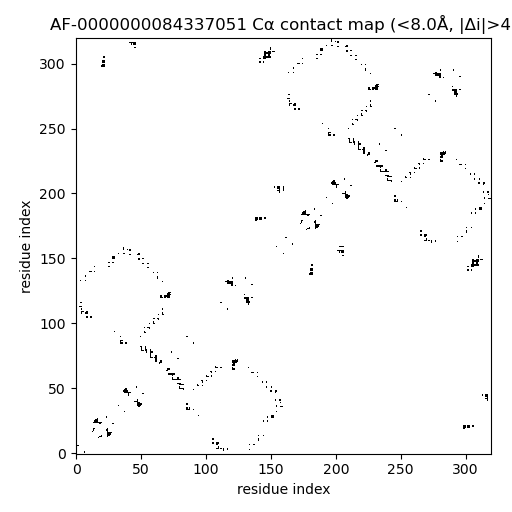 VAL A 1 101 ? -17.375 2.02 -5.691 1 98.69 101 VAL A C 1
ATOM 808 O O . VAL A 1 101 ? -17.734 2.633 -4.684 1 98.69 101 VAL A O 1
ATOM 811 N N . ASN A 1 102 ? -16.203 2.275 -6.297 1 98.81 102 ASN A N 1
ATOM 812 C CA . ASN A 1 102 ? -15.352 3.355 -5.812 1 98.81 102 ASN A CA 1
ATOM 813 C C . ASN A 1 102 ? -15.977 4.723 -6.074 1 98.81 102 ASN A C 1
ATOM 815 O O . ASN A 1 102 ? -15.789 5.656 -5.293 1 98.81 102 ASN A O 1
ATOM 819 N N . VAL A 1 103 ? -16.734 4.879 -7.18 1 98.75 103 VAL A N 1
ATOM 820 C CA . VAL A 1 103 ? -17.484 6.102 -7.414 1 98.75 103 VAL A CA 1
ATOM 821 C C . VAL A 1 103 ? -18.469 6.328 -6.266 1 98.75 103 VAL A C 1
ATOM 823 O O . VAL A 1 103 ? -18.594 7.441 -5.75 1 98.75 103 VAL A O 1
ATOM 826 N N . ASN A 1 104 ? -19.141 5.293 -5.863 1 98.75 104 ASN A N 1
ATOM 827 C CA . ASN A 1 104 ? -20.078 5.375 -4.75 1 98.75 104 ASN A CA 1
ATOM 828 C C . ASN A 1 104 ? -19.359 5.68 -3.436 1 98.75 104 ASN A C 1
ATOM 830 O O . ASN A 1 104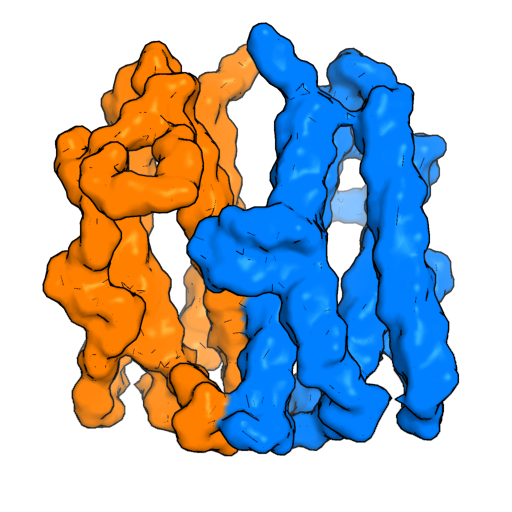 ? -19.891 6.406 -2.59 1 98.75 104 ASN A O 1
ATOM 834 N N . LEU A 1 105 ? -18.219 5.102 -3.275 1 98.88 105 LEU A N 1
ATOM 835 C CA . LEU A 1 105 ? -17.453 5.371 -2.07 1 98.88 105 LEU A CA 1
ATOM 836 C C . LEU A 1 105 ? -17.062 6.844 -1.996 1 98.88 105 LEU A C 1
ATOM 838 O O . LEU A 1 105 ? -17.156 7.461 -0.932 1 98.88 105 LEU A O 1
ATOM 842 N N . VAL A 1 106 ? -16.625 7.395 -3.145 1 98.75 106 VAL A N 1
ATOM 843 C CA . VAL A 1 106 ? -16.266 8.812 -3.207 1 98.75 106 VAL A CA 1
ATOM 844 C C . VAL A 1 106 ? -17.469 9.664 -2.814 1 98.75 106 VAL A C 1
ATOM 846 O O . VAL A 1 106 ? -17.328 10.633 -2.061 1 98.75 106 VAL A O 1
ATOM 849 N N . LYS A 1 107 ? -18.641 9.32 -3.271 1 98.62 107 LYS A N 1
ATOM 850 C CA . LYS A 1 107 ? -19.859 10.039 -2.906 1 98.62 107 LYS A CA 1
ATOM 851 C C . LYS A 1 107 ? -20.109 9.969 -1.402 1 98.62 107 LYS A C 1
ATOM 853 O O . LYS A 1 107 ? -20.484 10.969 -0.783 1 98.62 107 LYS A O 1
ATOM 858 N N . ALA A 1 108 ? -19.938 8.781 -0.846 1 98.75 108 ALA A N 1
ATOM 859 C CA . ALA A 1 108 ? -20.125 8.609 0.594 1 98.75 108 ALA A CA 1
ATOM 860 C C . ALA A 1 108 ? -19.141 9.477 1.372 1 98.75 108 ALA A C 1
ATOM 862 O O . ALA A 1 108 ? -19.484 10.07 2.393 1 98.75 108 ALA A O 1
ATOM 863 N N . ILE A 1 109 ? -17.906 9.562 0.911 1 98.81 109 ILE A N 1
ATOM 864 C CA . ILE A 1 109 ? -16.875 10.375 1.541 1 98.81 109 ILE A CA 1
ATOM 865 C C . ILE A 1 109 ? -17.281 11.852 1.503 1 98.81 109 ILE A C 1
ATOM 867 O O . ILE A 1 109 ? -17.203 12.547 2.516 1 98.81 109 ILE A O 1
ATOM 871 N N . ARG A 1 110 ? -17.797 12.281 0.425 1 97.94 110 ARG A N 1
ATOM 872 C CA . ARG A 1 110 ? -18.203 13.672 0.243 1 97.94 110 ARG A CA 1
ATOM 873 C C . ARG A 1 110 ? -19.391 14.016 1.132 1 97.94 110 ARG A C 1
ATOM 875 O O . ARG A 1 110 ? -19.516 15.148 1.601 1 97.94 110 ARG A O 1
ATOM 882 N N . ASN A 1 111 ? -20.188 13.062 1.349 1 97.5 111 ASN A N 1
ATOM 883 C CA . ASN A 1 111 ? -21.469 13.32 2 1 97.5 111 ASN A CA 1
ATOM 884 C C . ASN A 1 111 ? -21.375 13.156 3.514 1 97.5 111 ASN A C 1
ATOM 886 O O . ASN A 1 111 ? -22.281 13.547 4.246 1 97.5 111 ASN A O 1
ATOM 890 N N . LEU A 1 112 ? -20.312 12.539 3.988 1 98.38 112 LEU A N 1
ATOM 891 C CA . LEU A 1 112 ? -20.188 12.375 5.434 1 98.38 112 LEU A CA 1
ATOM 892 C C . LEU A 1 112 ? -20.031 13.727 6.125 1 98.38 112 LEU A C 1
ATOM 894 O O . LEU A 1 112 ? -19.188 14.531 5.742 1 98.38 112 LEU A O 1
ATOM 898 N N . PRO A 1 113 ? -20.859 14.039 7.109 1 97.38 113 PRO A N 1
ATOM 899 C CA . PRO A 1 113 ? -20.75 15.312 7.828 1 97.38 113 PRO A CA 1
ATOM 900 C C . PRO A 1 113 ? -19.375 15.547 8.422 1 97.38 113 PRO A C 1
ATOM 902 O O . PRO A 1 113 ? -18.75 14.609 8.922 1 97.38 113 PRO A O 1
ATOM 905 N N . ALA A 1 114 ? -18.953 16.766 8.391 1 96.75 114 ALA A N 1
ATOM 906 C CA . ALA A 1 114 ? -17.594 17.156 8.773 1 96.75 114 ALA A CA 1
ATOM 907 C C . ALA A 1 114 ? -17.297 16.734 10.211 1 96.75 114 ALA A C 1
ATOM 909 O O . ALA A 1 114 ? -16.156 16.344 10.516 1 96.75 114 ALA A O 1
ATOM 910 N N . ASP A 1 115 ? -18.25 16.797 11.055 1 96.44 115 ASP A N 1
ATOM 911 C CA . ASP A 1 115 ? -18.031 16.531 12.469 1 96.44 115 ASP A CA 1
ATOM 912 C C . ASP A 1 115 ? -18 15.039 12.758 1 96.44 115 ASP A C 1
ATOM 914 O O . ASP A 1 115 ? -17.703 14.617 13.875 1 96.44 115 ASP A O 1
ATOM 918 N N . GLN A 1 116 ? -18.219 14.227 11.758 1 97.62 116 GLN A N 1
ATOM 919 C CA . GLN A 1 116 ? -18.25 12.781 11.953 1 97.62 116 GLN A CA 1
ATOM 920 C C . GLN A 1 116 ? -16.891 12.156 11.688 1 97.62 116 GLN A C 1
ATOM 922 O O . GLN A 1 116 ? -16.625 11.031 12.109 1 97.62 116 GLN A O 1
ATOM 927 N N . TRP A 1 117 ? -16.016 12.805 11.039 1 97.69 117 TRP A N 1
ATOM 928 C CA . TRP A 1 117 ? -14.75 12.227 10.594 1 97.69 117 TRP A CA 1
ATOM 929 C C . TRP A 1 117 ? -13.883 11.82 11.789 1 97.69 117 TRP A C 1
ATOM 931 O O . TRP A 1 117 ? -13.18 10.812 11.734 1 97.69 117 TRP A O 1
ATOM 941 N N . ASP A 1 118 ? -13.992 12.539 12.875 1 96.25 118 ASP A N 1
ATOM 942 C CA . ASP A 1 118 ? -13.172 12.25 14.047 1 96.25 118 ASP A CA 1
ATOM 943 C C . ASP A 1 118 ? -13.938 11.391 15.055 1 96.25 118 ASP A C 1
ATOM 945 O O . ASP A 1 118 ? -13.414 11.07 16.125 1 96.25 118 ASP A O 1
ATOM 949 N N . GLU A 1 119 ? -15.141 11.055 14.719 1 97.06 119 GLU A N 1
ATOM 950 C CA . GLU A 1 119 ? -15.945 10.18 15.57 1 97.06 119 GLU A CA 1
ATOM 951 C C . GLU A 1 119 ? -15.719 8.711 15.227 1 97.06 119 GLU A C 1
ATOM 953 O O . GLU A 1 119 ? -15.484 8.375 14.062 1 97.06 119 GLU A O 1
ATOM 958 N N . PRO A 1 120 ? -15.836 7.801 16.219 1 96.94 120 PRO A N 1
ATOM 959 C CA . PRO A 1 120 ? -15.695 6.367 15.953 1 96.94 120 PRO A CA 1
ATOM 960 C C . PRO A 1 120 ? -16.766 5.84 15 1 96.94 120 PRO A C 1
ATOM 962 O O . PRO A 1 120 ? -17.906 6.309 15.031 1 96.94 120 PRO A O 1
ATOM 965 N N . ILE A 1 121 ? -16.375 4.941 14.234 1 97.81 121 ILE A N 1
ATOM 966 C CA . ILE A 1 121 ? -17.359 4.227 13.422 1 97.81 121 ILE A CA 1
ATOM 967 C C . ILE A 1 121 ? -18.219 3.344 14.32 1 97.81 121 ILE A C 1
ATOM 969 O O . ILE A 1 121 ? -17.891 3.129 15.492 1 97.81 121 ILE A O 1
ATOM 973 N N . ASN A 1 122 ? -19.328 2.865 13.766 1 97 122 ASN A N 1
ATOM 974 C CA . ASN A 1 122 ? -20.141 1.871 14.461 1 97 122 ASN A CA 1
ATOM 975 C C . ASN A 1 122 ? -19.484 0.49 14.414 1 97 122 ASN A C 1
ATOM 977 O O . ASN A 1 122 ? -19.516 -0.178 13.383 1 97 122 ASN A O 1
ATOM 981 N N . ASP A 1 123 ? -18.859 0.075 15.484 1 95.62 123 ASP A N 1
ATOM 982 C CA . ASP A 1 123 ? -18.109 -1.181 15.562 1 95.62 123 ASP A CA 1
ATOM 983 C C . ASP A 1 123 ? -18.406 -1.904 16.875 1 95.62 123 ASP A C 1
ATOM 985 O O . ASP A 1 123 ? -18.016 -1.432 17.953 1 95.62 123 ASP A O 1
ATOM 989 N N . GLU A 1 124 ? -19.062 -3.07 16.766 1 93.12 124 GLU A N 1
ATOM 990 C CA . GLU A 1 124 ? -19.469 -3.842 17.938 1 93.12 124 GLU A CA 1
ATOM 991 C C . GLU A 1 124 ? -18.672 -5.141 18.047 1 93.12 124 GLU A C 1
ATOM 993 O O . GLU A 1 124 ? -19.062 -6.059 18.766 1 93.12 124 GLU A O 1
ATOM 998 N N . ARG A 1 125 ? -17.734 -5.359 17.234 1 88.88 125 ARG A N 1
ATOM 999 C CA . ARG A 1 125 ? -17 -6.621 17.141 1 88.88 125 ARG A CA 1
ATOM 1000 C C . ARG A 1 125 ? -16.172 -6.875 18.406 1 88.88 125 ARG A C 1
ATOM 1002 O O . ARG A 1 125 ? -15.867 -8.023 18.734 1 88.88 125 ARG A O 1
ATOM 1009 N N . GLY A 1 126 ? -15.898 -5.848 19.109 1 76.88 126 GLY A N 1
ATOM 1010 C CA . GLY A 1 126 ? -15.125 -6.082 20.328 1 76.88 126 GLY A CA 1
ATOM 1011 C C . GLY A 1 126 ? -13.695 -6.516 20.031 1 76.88 126 GLY A C 1
ATOM 1012 O O . GLY A 1 126 ? -13.32 -6.707 18.875 1 76.88 126 GLY A O 1
ATOM 1013 N N . GLY A 1 127 ? -12.477 -6.062 20.844 1 76.62 127 GLY A N 1
ATOM 1014 C CA . GLY A 1 127 ? -11.109 -6.539 20.797 1 76.62 127 GLY A CA 1
ATOM 1015 C C . GLY A 1 127 ? -10.094 -5.43 20.594 1 76.62 127 GLY A C 1
ATOM 1016 O O . GLY A 1 127 ? -9 -5.469 21.156 1 76.62 127 GLY A O 1
ATOM 1017 N N . GLU A 1 128 ? -10.359 -4.766 19.594 1 75.25 128 GLU A N 1
ATOM 1018 C CA . GLU A 1 128 ? -9.461 -3.639 19.359 1 75.25 128 GLU A CA 1
ATOM 1019 C C . GLU A 1 128 ? -10.203 -2.309 19.469 1 75.25 128 GLU A C 1
ATOM 1021 O O . GLU A 1 128 ? -11.43 -2.264 19.328 1 75.25 128 GLU A O 1
ATOM 1026 N N . PRO A 1 129 ? -9.43 -1.358 19.781 1 82.31 129 PRO A N 1
ATOM 1027 C CA . PRO A 1 129 ? -10.086 -0.048 19.781 1 82.31 129 PRO A CA 1
ATOM 1028 C C . PRO A 1 129 ? -10.75 0.281 18.453 1 82.31 129 PRO A C 1
ATOM 1030 O O . PRO A 1 129 ? -10.219 -0.06 17.391 1 82.31 129 PRO A O 1
ATOM 1033 N N . VAL A 1 130 ? -11.859 0.896 18.531 1 91.94 130 VAL A N 1
ATOM 1034 C CA . VAL A 1 130 ? -12.625 1.297 17.359 1 91.94 130 VAL A CA 1
ATOM 1035 C C . VAL A 1 130 ? -11.945 2.484 16.672 1 91.94 130 VAL A C 1
ATOM 1037 O O . VAL A 1 130 ? -11.531 3.434 17.344 1 91.94 130 VAL A O 1
ATOM 1040 N N . THR A 1 131 ? -11.828 2.404 15.391 1 94.56 131 THR A N 1
ATOM 1041 C CA . THR A 1 131 ? -11.227 3.508 14.648 1 94.56 131 THR A CA 1
ATOM 1042 C C . THR A 1 131 ? -12.266 4.59 14.352 1 94.56 131 THR A C 1
ATOM 1044 O O . THR A 1 131 ? -13.469 4.34 14.43 1 94.56 131 THR A O 1
ATOM 1047 N N . THR A 1 132 ? -11.75 5.797 14.07 1 97 132 THR A N 1
ATOM 1048 C CA . THR A 1 132 ? -12.617 6.867 13.594 1 97 132 THR A CA 1
ATOM 1049 C C . THR A 1 132 ? -12.945 6.668 12.109 1 97 132 THR A C 1
ATOM 1051 O O . THR A 1 132 ? -12.344 5.832 11.445 1 97 132 THR A O 1
ATOM 1054 N N . HIS A 1 133 ? -13.891 7.492 11.57 1 98.5 133 HIS A N 1
ATOM 1055 C CA . HIS A 1 133 ? -14.219 7.445 10.148 1 98.5 133 HIS A CA 1
ATOM 1056 C C . HIS A 1 133 ? -13.008 7.809 9.289 1 98.5 133 HIS A C 1
ATOM 1058 O O . HIS A 1 133 ? -12.758 7.18 8.258 1 98.5 133 HIS A O 1
ATOM 1064 N N . ALA A 1 134 ? -12.258 8.805 9.719 1 97.94 134 ALA A N 1
ATOM 1065 C CA . ALA A 1 134 ? -11.078 9.234 8.977 1 97.94 134 ALA A CA 1
ATOM 1066 C C . ALA A 1 134 ? -10.023 8.133 8.938 1 97.94 134 ALA A C 1
ATOM 1068 O O . ALA A 1 134 ? -9.453 7.852 7.879 1 97.94 134 ALA A O 1
ATOM 1069 N N . GLU A 1 135 ? -9.836 7.52 10.07 1 96.94 135 GLU A N 1
ATOM 1070 C CA . GLU A 1 135 ? -8.867 6.43 10.148 1 96.94 135 GLU A CA 1
ATOM 1071 C C . GLU A 1 135 ? -9.32 5.23 9.312 1 96.94 135 GLU A C 1
ATOM 1073 O O . GLU A 1 135 ? -8.492 4.539 8.719 1 96.94 135 GLU A O 1
ATOM 1078 N N . LEU A 1 136 ? -10.594 4.945 9.312 1 98.25 136 LEU A N 1
ATOM 1079 C CA . LEU A 1 136 ? -11.148 3.867 8.5 1 98.25 136 LEU A CA 1
ATOM 1080 C C . LEU A 1 136 ? -10.805 4.066 7.027 1 98.25 136 LEU A C 1
ATOM 1082 O O . LEU A 1 136 ? -10.258 3.164 6.387 1 98.25 136 LEU A O 1
ATOM 1086 N N . VAL A 1 137 ? -11.062 5.246 6.52 1 98.75 137 VAL A N 1
ATOM 1087 C CA . VAL A 1 137 ? -10.867 5.504 5.094 1 98.75 137 VAL A CA 1
ATOM 1088 C C . VAL A 1 137 ? -9.375 5.496 4.77 1 98.75 137 VAL A C 1
ATOM 1090 O O . VAL A 1 137 ? -8.961 4.957 3.74 1 98.75 137 VAL A O 1
ATOM 1093 N N . ASP A 1 138 ? -8.594 6.062 5.641 1 98.44 138 ASP A N 1
ATOM 1094 C CA . ASP A 1 138 ? -7.152 6.055 5.426 1 98.44 138 ASP A CA 1
ATOM 1095 C C . ASP A 1 138 ? -6.605 4.629 5.406 1 98.44 138 ASP A C 1
ATOM 1097 O O . ASP A 1 138 ? -5.809 4.277 4.531 1 98.44 138 ASP A O 1
ATOM 1101 N N . GLY A 1 139 ? -7.004 3.832 6.391 1 98.31 139 GLY A N 1
ATOM 1102 C CA . GLY A 1 139 ? -6.617 2.43 6.426 1 98.31 139 GLY A CA 1
ATOM 1103 C C . GLY A 1 139 ? -7.082 1.653 5.207 1 98.31 139 GLY A C 1
ATOM 1104 O O . GLY A 1 139 ? -6.34 0.824 4.672 1 98.31 139 GLY A O 1
ATOM 1105 N N . PHE A 1 140 ? -8.297 1.942 4.789 1 98.81 140 PHE A N 1
ATOM 1106 C CA . PHE A 1 140 ? -8.844 1.321 3.586 1 98.81 140 PHE A CA 1
ATOM 1107 C C . PHE A 1 140 ? -7.984 1.648 2.369 1 98.81 140 PHE A C 1
ATOM 1109 O O . PHE A 1 140 ? -7.703 0.774 1.548 1 98.81 140 PHE A O 1
ATOM 1116 N N . ILE A 1 141 ? -7.578 2.885 2.232 1 98.88 141 ILE A N 1
ATOM 1117 C CA . ILE A 1 141 ? -6.738 3.316 1.12 1 98.88 141 ILE A CA 1
ATOM 1118 C C . ILE A 1 141 ? -5.422 2.539 1.135 1 98.88 141 ILE A C 1
ATOM 1120 O O . ILE A 1 141 ? -4.973 2.049 0.096 1 98.88 141 ILE A O 1
ATOM 1124 N N . GLN A 1 142 ? -4.805 2.361 2.283 1 98.88 142 GLN A N 1
ATOM 1125 C CA . GLN A 1 142 ? -3.582 1.577 2.412 1 98.88 142 GLN A CA 1
ATOM 1126 C C . GLN A 1 142 ? -3.822 0.119 2.031 1 98.88 142 GLN A C 1
ATOM 1128 O O . GLN A 1 142 ? -2.963 -0.518 1.417 1 98.88 142 GLN A O 1
ATOM 1133 N N . HIS A 1 143 ? -4.98 -0.416 2.42 1 98.94 143 HIS A N 1
ATOM 1134 C CA . HIS A 1 143 ? -5.367 -1.773 2.053 1 98.94 143 HIS A CA 1
ATOM 1135 C C . HIS A 1 143 ? -5.398 -1.946 0.538 1 98.94 143 HIS A C 1
ATOM 1137 O O . HIS A 1 143 ? -4.879 -2.934 0.011 1 98.94 143 HIS A O 1
ATOM 1143 N N . GLN A 1 144 ? -6 -1.007 -0.165 1 98.94 144 GLN A N 1
ATOM 1144 C CA . GLN A 1 144 ? -6.059 -1.057 -1.622 1 98.94 144 GLN A CA 1
ATOM 1145 C C . GLN A 1 144 ? -4.656 -1.012 -2.229 1 98.94 144 GLN A C 1
ATOM 1147 O O . GLN A 1 144 ? -4.363 -1.74 -3.18 1 98.94 144 GLN A O 1
ATOM 1152 N N . VAL A 1 145 ? -3.797 -0.162 -1.705 1 98.94 145 VAL A N 1
ATOM 1153 C CA . VAL A 1 145 ? -2.43 -0.013 -2.193 1 98.94 145 VAL A CA 1
ATOM 1154 C C . VAL A 1 145 ? -1.658 -1.312 -1.973 1 98.94 145 VAL A C 1
ATOM 1156 O O . VAL A 1 145 ? -0.928 -1.765 -2.857 1 98.94 145 VAL A O 1
ATOM 1159 N N . TYR A 1 146 ? -1.84 -1.902 -0.813 1 98.94 146 TYR A N 1
ATOM 1160 C CA . TYR A 1 146 ? -1.215 -3.174 -0.468 1 98.94 146 TYR A CA 1
ATOM 1161 C C . TYR A 1 146 ? -1.554 -4.246 -1.497 1 98.94 146 TYR A C 1
ATOM 1163 O O . TYR A 1 146 ? -0.662 -4.922 -2.014 1 98.94 146 TYR A O 1
ATOM 1171 N N . HIS A 1 147 ? -2.76 -4.391 -1.828 1 98.94 147 HIS A N 1
ATOM 1172 C CA . HIS A 1 147 ? -3.193 -5.414 -2.77 1 98.94 147 HIS A CA 1
ATOM 1173 C C . HIS A 1 147 ? -2.84 -5.035 -4.203 1 98.94 147 HIS A C 1
ATOM 1175 O O . HIS A 1 147 ? -2.594 -5.906 -5.039 1 98.94 147 HIS A O 1
ATOM 1181 N N . ALA A 1 148 ? -2.764 -3.721 -4.512 1 98.81 148 ALA A N 1
ATOM 1182 C CA . ALA A 1 148 ? -2.26 -3.299 -5.816 1 98.81 148 ALA A CA 1
ATOM 1183 C C . ALA A 1 148 ? -0.833 -3.789 -6.039 1 98.81 148 ALA A C 1
ATOM 1185 O O . ALA A 1 148 ? -0.481 -4.219 -7.137 1 98.81 148 ALA A O 1
ATOM 1186 N N . GLY A 1 149 ? -0.005 -3.695 -4.973 1 98.75 149 GLY A N 1
ATOM 1187 C CA . GLY A 1 149 ? 1.34 -4.242 -5.055 1 98.75 149 GLY A CA 1
ATOM 1188 C C . GLY A 1 149 ? 1.363 -5.727 -5.367 1 98.75 149 GLY A C 1
ATOM 1189 O O . GLY A 1 149 ? 2.188 -6.184 -6.164 1 98.75 149 GLY A O 1
ATOM 1190 N N . GLN A 1 150 ? 0.436 -6.441 -4.809 1 98.75 150 GLN A N 1
ATOM 1191 C CA . GLN A 1 150 ? 0.351 -7.879 -5.059 1 98.75 150 GLN A CA 1
ATOM 1192 C C . GLN A 1 150 ? -0.042 -8.164 -6.504 1 98.75 150 GLN A C 1
ATOM 1194 O O . GLN A 1 150 ? 0.558 -9.023 -7.156 1 98.75 150 GLN A O 1
ATOM 1199 N N . ILE A 1 151 ? -0.995 -7.406 -6.977 1 98.69 151 ILE A N 1
ATOM 1200 C CA . ILE A 1 151 ? -1.465 -7.598 -8.344 1 98.69 151 ILE A CA 1
ATOM 1201 C C . ILE A 1 151 ? -0.333 -7.293 -9.328 1 98.69 151 ILE A C 1
ATOM 1203 O O . ILE A 1 151 ? -0.116 -8.039 -10.281 1 98.69 151 ILE A O 1
ATOM 1207 N N . ALA A 1 152 ? 0.382 -6.25 -9.102 1 98.44 152 ALA A N 1
ATOM 1208 C CA . ALA A 1 152 ? 1.454 -5.828 -10 1 98.44 152 ALA A CA 1
ATOM 1209 C C . ALA A 1 152 ? 2.535 -6.898 -10.102 1 98.44 152 ALA A C 1
ATOM 1211 O O . ALA A 1 152 ? 2.963 -7.254 -11.203 1 98.44 152 ALA A O 1
ATOM 1212 N N . ILE A 1 153 ? 2.959 -7.441 -8.984 1 98.19 153 ILE A N 1
ATOM 1213 C CA . ILE A 1 153 ? 4.07 -8.391 -9.016 1 98.19 153 ILE A CA 1
ATOM 1214 C C . ILE A 1 153 ? 3.588 -9.734 -9.562 1 98.19 153 ILE A C 1
ATOM 1216 O O . ILE A 1 153 ? 4.328 -10.43 -10.258 1 98.19 153 ILE A O 1
ATOM 1220 N N . LEU A 1 154 ? 2.35 -10.133 -9.25 1 98.12 154 LEU A N 1
ATOM 1221 C CA . LEU A 1 154 ? 1.779 -11.344 -9.828 1 98.12 154 LEU A CA 1
ATOM 1222 C C . LEU A 1 154 ? 1.729 -11.242 -11.352 1 98.12 154 LEU A C 1
ATOM 1224 O O . LEU A 1 154 ? 2.043 -12.211 -12.047 1 98.12 154 LEU A O 1
ATOM 1228 N N . THR A 1 155 ? 1.323 -10.102 -11.836 1 97.75 155 THR A N 1
ATOM 1229 C CA . THR A 1 155 ? 1.244 -9.883 -13.273 1 97.75 155 THR A CA 1
ATOM 1230 C C . THR A 1 155 ? 2.613 -10.062 -13.93 1 97.75 155 THR A C 1
ATOM 1232 O O . THR A 1 155 ? 2.729 -10.688 -14.984 1 97.75 155 THR A O 1
ATOM 1235 N N . LYS A 1 156 ? 3.617 -9.523 -13.266 1 96.38 156 LYS A N 1
ATOM 1236 C CA . LYS A 1 156 ? 4.977 -9.656 -13.781 1 96.38 156 LYS A CA 1
ATOM 1237 C C . LYS A 1 156 ? 5.426 -11.109 -13.797 1 96.38 156 LYS A C 1
ATOM 1239 O O . LYS A 1 156 ? 6.043 -11.57 -14.758 1 96.38 156 LYS A O 1
ATOM 1244 N N . ILE A 1 157 ? 5.086 -11.812 -12.742 1 96.38 157 ILE A N 1
ATOM 1245 C CA . ILE A 1 157 ? 5.516 -13.195 -12.594 1 96.38 157 ILE A CA 1
ATOM 1246 C C . ILE A 1 157 ? 4.824 -14.07 -13.641 1 96.38 157 ILE A C 1
ATOM 1248 O O . ILE A 1 157 ? 5.453 -14.945 -14.242 1 96.38 157 ILE A O 1
ATOM 1252 N N . ILE A 1 158 ? 3.564 -13.836 -13.898 1 96.12 158 ILE A N 1
ATOM 1253 C CA . ILE A 1 158 ? 2.752 -14.688 -14.758 1 96.12 158 ILE A CA 1
ATOM 1254 C C . ILE A 1 158 ? 3.059 -14.383 -16.219 1 96.12 158 ILE A C 1
ATOM 1256 O O . ILE A 1 158 ? 3.223 -15.297 -17.031 1 96.12 158 ILE A O 1
ATOM 1260 N N . ASN A 1 159 ? 3.219 -13.078 -16.562 1 94.25 159 ASN A N 1
ATOM 1261 C CA . ASN A 1 159 ? 3.361 -12.672 -17.953 1 94.25 159 ASN A CA 1
ATOM 1262 C C . ASN A 1 159 ? 4.828 -12.609 -18.375 1 94.25 159 ASN A C 1
ATOM 1264 O O . ASN A 1 159 ? 5.141 -12.602 -19.562 1 94.25 159 ASN A O 1
ATOM 1268 N N . GLY A 1 160 ? 5.781 -12.539 -17.484 1 88.06 160 GLY A N 1
ATOM 1269 C CA . GLY A 1 160 ? 7.195 -12.445 -17.812 1 88.06 160 GLY A CA 1
ATOM 1270 C C . GLY A 1 160 ? 7.641 -11.039 -18.125 1 88.06 160 GLY A C 1
ATOM 1271 O O . GLY A 1 160 ? 6.871 -10.25 -18.688 1 88.06 160 GLY A O 1
ATOM 1272 N N . MET B 1 1 ? -6.023 18.734 19 1 71.56 1 MET B N 1
ATOM 1273 C CA . MET B 1 1 ? -5.969 18.297 17.625 1 71.56 1 MET B CA 1
ATOM 1274 C C . MET B 1 1 ? -4.551 17.875 17.234 1 71.56 1 MET B C 1
ATOM 1276 O O . MET B 1 1 ? -3.578 18.5 17.656 1 71.56 1 MET B O 1
ATOM 1280 N N . SER B 1 2 ? -4.352 16.641 16.766 1 85.88 2 SER B N 1
ATOM 1281 C CA . SER B 1 2 ? -3.021 16.141 16.438 1 85.88 2 SER B CA 1
ATOM 1282 C C . SER B 1 2 ? -2.371 16.984 15.336 1 85.88 2 SER B C 1
ATOM 1284 O O . SER B 1 2 ? -3.053 17.453 14.43 1 85.88 2 SER B O 1
ATOM 1286 N N . THR B 1 3 ? -1.062 17.328 15.539 1 93.62 3 THR B N 1
ATOM 1287 C CA . THR B 1 3 ? -0.306 18.016 14.508 1 93.62 3 THR B CA 1
ATOM 1288 C C . THR B 1 3 ? -0.09 17.125 13.289 1 93.62 3 THR B C 1
ATOM 1290 O O . THR B 1 3 ? -0.313 15.914 13.359 1 93.62 3 THR B O 1
ATOM 1293 N N . THR B 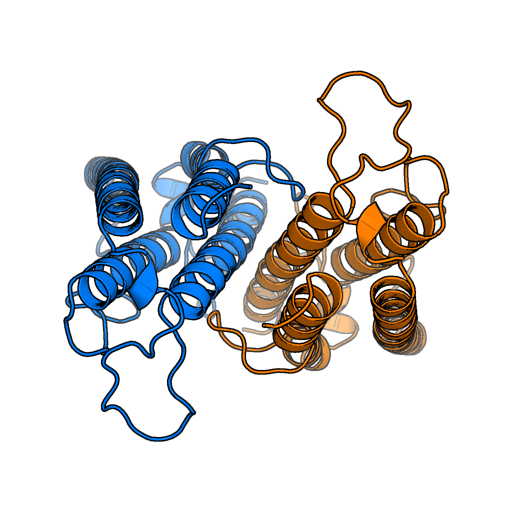1 4 ? 0.29 17.734 12.148 1 95.81 4 THR B N 1
ATOM 1294 C CA . THR B 1 4 ? 0.626 16.969 10.953 1 95.81 4 THR B CA 1
ATOM 1295 C C . THR B 1 4 ? 1.742 15.969 11.242 1 95.81 4 THR B C 1
ATOM 1297 O O . THR B 1 4 ? 1.664 14.805 10.836 1 95.81 4 THR B O 1
ATOM 1300 N N . ALA B 1 5 ? 2.744 16.375 11.977 1 98 5 ALA B N 1
ATOM 1301 C CA . ALA B 1 5 ? 3.863 15.5 12.328 1 98 5 ALA B CA 1
ATOM 1302 C C . ALA B 1 5 ? 3.385 14.289 13.125 1 98 5 ALA B C 1
ATOM 1304 O O . ALA B 1 5 ? 3.783 13.156 12.836 1 98 5 ALA B O 1
ATOM 1305 N N . GLU B 1 6 ? 2.57 14.516 14.062 1 97.31 6 GLU B N 1
ATOM 1306 C CA . GLU B 1 6 ? 2.064 13.445 14.922 1 97.31 6 GLU B CA 1
ATOM 1307 C C . GLU B 1 6 ? 1.242 12.445 14.117 1 97.31 6 GLU B C 1
ATOM 1309 O O . GLU B 1 6 ? 1.354 11.234 14.328 1 97.31 6 GLU B O 1
ATOM 1314 N N . LEU B 1 7 ? 0.427 12.969 13.234 1 95.94 7 LEU B N 1
ATOM 1315 C CA . LEU B 1 7 ? -0.422 12.117 12.422 1 95.94 7 LEU B CA 1
ATOM 1316 C C . LEU B 1 7 ? 0.419 11.25 11.484 1 95.94 7 LEU B C 1
ATOM 1318 O O . LEU B 1 7 ? 0.175 10.047 11.352 1 95.94 7 LEU B O 1
ATOM 1322 N N . LEU B 1 8 ? 1.391 11.836 10.859 1 98.12 8 LEU B N 1
ATOM 1323 C CA . LEU B 1 8 ? 2.23 11.109 9.906 1 98.12 8 LEU B CA 1
ATOM 1324 C C . LEU B 1 8 ? 3.127 10.109 10.625 1 98.12 8 LEU B C 1
ATOM 1326 O O . LEU B 1 8 ? 3.361 9.008 10.125 1 98.12 8 LEU B O 1
ATOM 1330 N N . GLU B 1 9 ? 3.645 10.523 11.773 1 98.44 9 GLU B N 1
ATOM 1331 C CA . GLU B 1 9 ? 4.426 9.586 12.578 1 98.44 9 GLU B CA 1
ATOM 1332 C C . GLU B 1 9 ? 3.594 8.383 12.984 1 98.44 9 GLU B C 1
ATOM 1334 O O . GLU B 1 9 ? 4.055 7.238 12.883 1 98.44 9 GLU B O 1
ATOM 1339 N N . LYS B 1 10 ? 2.43 8.633 13.461 1 97.5 10 LYS B N 1
ATOM 1340 C CA . LYS B 1 10 ? 1.534 7.551 13.859 1 97.5 10 LYS B CA 1
ATOM 1341 C C . LYS B 1 10 ? 1.26 6.613 12.688 1 97.5 10 LYS B C 1
ATOM 1343 O O . LYS B 1 10 ? 1.253 5.391 12.852 1 97.5 10 LYS B O 1
ATOM 1348 N N . LYS B 1 11 ? 0.981 7.16 11.516 1 98.19 11 LYS B N 1
ATOM 1349 C CA . LYS B 1 11 ? 0.733 6.367 10.32 1 98.19 11 LYS B CA 1
ATOM 1350 C C . LYS B 1 11 ? 1.951 5.523 9.953 1 98.19 11 LYS B C 1
ATOM 1352 O O . LYS B 1 11 ? 1.822 4.336 9.656 1 98.19 11 LYS B O 1
ATOM 1357 N N . LEU B 1 12 ? 3.119 6.152 9.969 1 98.81 12 LEU B N 1
ATOM 1358 C CA . LEU B 1 12 ? 4.355 5.441 9.664 1 98.81 12 LEU B CA 1
ATOM 1359 C C . LEU B 1 12 ? 4.586 4.305 10.656 1 98.81 12 LEU B C 1
ATOM 1361 O O . LEU B 1 12 ? 4.883 3.176 10.258 1 98.81 12 LEU B O 1
ATOM 1365 N N . ASP B 1 13 ? 4.398 4.578 11.922 1 98.5 13 ASP B N 1
ATOM 1366 C CA . ASP B 1 13 ? 4.555 3.564 12.961 1 98.5 13 ASP B CA 1
ATOM 1367 C C . ASP B 1 13 ? 3.582 2.406 12.75 1 98.5 13 ASP B C 1
ATOM 1369 O O . ASP B 1 13 ? 3.955 1.241 12.891 1 98.5 13 ASP B O 1
ATOM 1373 N N . ASN B 1 14 ? 2.43 2.732 12.43 1 98.12 14 ASN B N 1
ATOM 1374 C CA . ASN B 1 14 ? 1.389 1.725 12.258 1 98.12 14 ASN B CA 1
ATOM 1375 C C . ASN B 1 14 ? 1.739 0.739 11.148 1 98.12 14 ASN B C 1
ATOM 1377 O O . ASN B 1 14 ? 1.572 -0.471 11.312 1 98.12 14 ASN B O 1
ATOM 1381 N N . ILE B 1 15 ? 2.242 1.238 10.008 1 98.75 15 ILE B N 1
ATOM 1382 C CA . ILE B 1 15 ? 2.52 0.332 8.898 1 98.75 15 ILE B CA 1
ATOM 1383 C C . ILE B 1 15 ? 3.803 -0.447 9.18 1 98.75 15 ILE B C 1
ATOM 1385 O O . ILE B 1 15 ? 3.992 -1.552 8.664 1 98.75 15 ILE B O 1
ATOM 1389 N N . LEU B 1 16 ? 4.703 0.092 10.023 1 98.81 16 LEU B N 1
ATOM 1390 C CA . LEU B 1 16 ? 6 -0.539 10.258 1 98.81 16 LEU B CA 1
ATOM 1391 C C . LEU B 1 16 ? 5.891 -1.629 11.32 1 98.81 16 LEU B C 1
ATOM 1393 O O . LEU B 1 16 ? 6.461 -2.711 11.164 1 98.81 16 LEU B O 1
ATOM 1397 N N . TYR B 1 17 ? 5.141 -1.361 12.406 1 98.25 17 TYR B N 1
ATOM 1398 C CA . TYR B 1 17 ? 5.16 -2.34 13.492 1 98.25 17 TYR B CA 1
ATOM 1399 C C . TYR B 1 17 ? 3.85 -2.316 14.266 1 98.25 17 TYR B C 1
ATOM 1401 O O . TYR B 1 17 ? 3.736 -2.938 15.328 1 98.25 17 TYR B O 1
ATOM 1409 N N . GLY B 1 18 ? 2.84 -1.673 13.836 1 97.25 18 GLY B N 1
ATOM 1410 C CA . GLY B 1 18 ? 1.549 -1.593 14.5 1 97.25 18 GLY B CA 1
ATOM 1411 C C . GLY B 1 18 ? 0.564 -2.643 14.023 1 97.25 18 GLY B C 1
ATOM 1412 O O . GLY B 1 18 ? 0.896 -3.828 13.953 1 97.25 18 GLY B O 1
ATOM 1413 N N . GLN B 1 19 ? -0.695 -2.184 13.828 1 96 19 GLN B N 1
ATOM 1414 C CA . GLN B 1 19 ? -1.79 -3.031 13.367 1 96 19 GLN B CA 1
ATOM 1415 C C . GLN B 1 19 ? -2.504 -2.41 12.172 1 96 19 GLN B C 1
ATOM 1417 O O . GLN B 1 19 ? -3.664 -2.004 12.281 1 96 19 GLN B O 1
ATOM 1422 N N . PRO B 1 20 ? -1.822 -2.361 11.062 1 97.44 20 PRO B N 1
ATOM 1423 C CA . PRO B 1 20 ? -2.449 -1.739 9.898 1 97.44 20 PRO B CA 1
ATOM 1424 C C . PRO B 1 20 ? -3.695 -2.488 9.43 1 97.44 20 PRO B C 1
ATOM 1426 O O . PRO B 1 20 ? -3.832 -3.688 9.68 1 97.44 20 PRO B O 1
ATOM 1429 N N . TRP B 1 21 ? -4.523 -1.833 8.75 1 96.31 21 TRP B N 1
ATOM 1430 C CA . TRP B 1 21 ? -5.812 -2.355 8.305 1 96.31 21 TRP B CA 1
ATOM 1431 C C . TRP B 1 21 ? -5.629 -3.5 7.316 1 96.31 21 TRP B C 1
ATOM 1433 O O . TRP B 1 21 ? -6.469 -4.398 7.234 1 96.31 21 TRP B O 1
ATOM 1443 N N . TYR B 1 22 ? -4.527 -3.48 6.559 1 97.5 22 TYR B N 1
ATOM 1444 C CA . TYR B 1 22 ? -4.324 -4.461 5.496 1 97.5 22 TYR B CA 1
ATOM 1445 C C . TYR B 1 22 ? -3.775 -5.766 6.055 1 97.5 22 TYR B C 1
ATOM 1447 O O . TYR B 1 22 ? -3.59 -6.738 5.316 1 97.5 22 TYR B O 1
ATOM 1455 N N . GLY B 1 23 ? -3.477 -5.836 7.328 1 96.44 23 GLY B N 1
ATOM 1456 C CA . GLY B 1 23 ? -2.998 -7.082 7.906 1 96.44 23 GLY B CA 1
ATOM 1457 C C . GLY B 1 23 ? -1.75 -6.91 8.75 1 96.44 23 GLY B C 1
ATOM 1458 O O . GLY B 1 23 ? -1.739 -6.121 9.695 1 96.44 23 GLY B O 1
ATOM 1459 N N . LYS B 1 24 ? -0.685 -7.648 8.398 1 97.88 24 LYS B N 1
ATOM 1460 C CA . LYS B 1 24 ? 0.559 -7.625 9.164 1 97.88 24 LYS B CA 1
ATOM 1461 C C . LYS B 1 24 ? 1.405 -6.41 8.797 1 97.88 24 LYS B C 1
ATOM 1463 O O . LYS B 1 24 ? 1.499 -6.043 7.621 1 97.88 24 LYS B O 1
ATOM 1468 N N . PRO B 1 25 ? 2.045 -5.832 9.789 1 98.62 25 PRO B N 1
ATOM 1469 C CA . PRO B 1 25 ? 2.93 -4.699 9.5 1 98.62 25 PRO B CA 1
ATOM 1470 C C . PRO B 1 25 ? 4.219 -5.121 8.805 1 98.62 25 PRO B C 1
ATOM 1472 O O . PRO B 1 25 ? 4.574 -6.305 8.812 1 98.62 25 PRO B O 1
ATOM 1475 N N . ILE B 1 26 ? 4.926 -4.203 8.25 1 98.88 26 ILE B N 1
ATOM 1476 C CA . ILE B 1 26 ? 6.047 -4.418 7.344 1 98.88 26 ILE B CA 1
ATOM 1477 C C . ILE B 1 26 ? 7.137 -5.223 8.047 1 98.88 26 ILE B C 1
ATOM 1479 O O . ILE B 1 26 ? 7.695 -6.16 7.477 1 98.88 26 ILE B O 1
ATOM 1483 N N . TYR B 1 27 ? 7.418 -4.883 9.297 1 98.75 27 TYR B N 1
ATOM 1484 C CA . TYR B 1 27 ? 8.5 -5.582 9.977 1 98.75 27 TYR B CA 1
ATOM 1485 C C . TYR B 1 27 ? 8.148 -7.047 10.211 1 98.75 27 TYR B C 1
ATOM 1487 O O . TYR B 1 27 ? 9.008 -7.922 10.125 1 98.75 27 TYR B O 1
ATOM 1495 N N . THR B 1 28 ? 6.902 -7.344 10.516 1 98.5 28 THR B N 1
ATOM 1496 C CA . THR B 1 28 ? 6.457 -8.727 10.672 1 98.5 28 THR B CA 1
ATOM 1497 C C . THR B 1 28 ? 6.531 -9.469 9.344 1 98.5 28 THR B C 1
ATOM 1499 O O . THR B 1 28 ? 6.973 -10.617 9.289 1 98.5 28 THR B O 1
ATOM 1502 N N . ILE B 1 29 ? 6.137 -8.812 8.289 1 98.5 29 ILE B N 1
ATOM 1503 C CA . ILE B 1 29 ? 6.176 -9.398 6.957 1 98.5 29 ILE B CA 1
ATOM 1504 C C . ILE B 1 29 ? 7.609 -9.789 6.609 1 98.5 29 ILE B C 1
ATOM 1506 O O . ILE B 1 29 ? 7.863 -10.898 6.141 1 98.5 29 ILE B O 1
ATOM 1510 N N . ILE B 1 30 ? 8.539 -8.898 6.879 1 98.38 30 ILE B N 1
ATOM 1511 C CA . ILE B 1 30 ? 9.93 -9.094 6.484 1 98.38 30 ILE B CA 1
ATOM 1512 C C . ILE B 1 30 ? 10.594 -10.102 7.418 1 98.38 30 ILE B C 1
ATOM 1514 O O . ILE B 1 30 ? 11.445 -10.891 6.988 1 98.38 30 ILE B O 1
ATOM 1518 N N . GLU B 1 31 ? 10.195 -10.055 8.695 1 94.38 31 GLU B N 1
ATOM 1519 C CA . GLU B 1 31 ? 10.781 -10.945 9.688 1 94.38 31 GLU B CA 1
ATOM 1520 C C . GLU B 1 31 ? 10.547 -12.406 9.328 1 94.38 31 GLU B C 1
ATOM 1522 O O . GLU B 1 31 ? 11.328 -13.281 9.719 1 94.38 31 GLU B O 1
ATOM 1527 N N . ASN B 1 32 ? 9.578 -12.711 8.555 1 89 32 ASN B N 1
ATOM 1528 C CA . ASN B 1 32 ? 9.219 -14.07 8.188 1 89 32 ASN B CA 1
ATOM 1529 C C . ASN B 1 32 ? 9.93 -14.508 6.906 1 89 32 ASN B C 1
ATOM 1531 O O . ASN B 1 32 ? 9.719 -15.625 6.422 1 89 32 ASN B O 1
ATOM 1535 N N . VAL B 1 33 ? 10.828 -13.711 6.422 1 97.69 33 VAL B N 1
ATOM 1536 C CA . VAL B 1 33 ? 11.523 -14.008 5.176 1 97.69 33 VAL B CA 1
ATOM 1537 C C . VAL B 1 33 ? 12.945 -14.469 5.477 1 97.69 33 VAL B C 1
ATOM 1539 O O . VAL B 1 33 ? 13.742 -13.719 6.039 1 97.69 33 VAL B O 1
ATOM 1542 N N . THR B 1 34 ? 13.312 -15.711 5.117 1 97.06 34 THR B N 1
ATOM 1543 C CA . THR B 1 34 ? 14.695 -16.172 5.219 1 97.06 34 THR B CA 1
ATOM 1544 C C . THR B 1 34 ? 15.539 -15.578 4.094 1 97.06 34 THR B C 1
ATOM 1546 O O . THR B 1 34 ? 15.008 -15.094 3.096 1 97.06 34 THR B O 1
ATOM 1549 N N . PHE B 1 35 ? 16.859 -15.617 4.32 1 96.75 35 PHE B N 1
ATOM 1550 C CA . PHE B 1 35 ? 17.719 -15.062 3.271 1 96.75 35 PHE B CA 1
ATOM 1551 C C . PHE B 1 35 ? 17.594 -15.883 1.991 1 96.75 35 PHE B C 1
ATOM 1553 O O . PHE B 1 35 ? 17.688 -15.336 0.889 1 96.75 35 PHE B O 1
ATOM 1560 N N . GLU B 1 36 ? 17.391 -17.172 2.078 1 97.25 36 GLU B N 1
ATOM 1561 C CA . GLU B 1 36 ? 17.188 -18 0.888 1 97.25 36 GLU B CA 1
ATOM 1562 C C . GLU B 1 36 ? 15.953 -17.547 0.113 1 97.25 36 GLU B C 1
ATOM 1564 O O . GLU B 1 36 ? 16 -17.391 -1.11 1 97.25 36 GLU B O 1
ATOM 1569 N N . THR B 1 37 ? 14.891 -17.297 0.811 1 97.81 37 THR B N 1
ATOM 1570 C CA . THR B 1 37 ? 13.656 -16.812 0.198 1 97.81 37 THR B CA 1
ATOM 1571 C C . THR B 1 37 ? 13.859 -15.43 -0.413 1 97.81 37 THR B C 1
ATOM 1573 O O . THR B 1 37 ? 13.375 -15.156 -1.514 1 97.81 37 THR B O 1
ATOM 1576 N N . ALA B 1 38 ? 14.594 -14.57 0.289 1 98.38 38 ALA B N 1
ATOM 1577 C CA . ALA B 1 38 ? 14.773 -13.18 -0.11 1 98.38 38 ALA B CA 1
ATOM 1578 C C . ALA B 1 38 ? 15.469 -13.086 -1.465 1 98.38 38 ALA B C 1
ATOM 1580 O O . ALA B 1 38 ? 15.195 -12.172 -2.248 1 98.38 38 ALA B O 1
ATOM 1581 N N . PHE B 1 39 ? 16.328 -14.016 -1.768 1 97.75 39 PHE B N 1
ATOM 1582 C CA . PHE B 1 39 ? 17.141 -13.906 -2.967 1 97.75 39 PHE B CA 1
ATOM 1583 C C . PHE B 1 39 ? 16.578 -14.766 -4.094 1 97.75 39 PHE B C 1
ATOM 1585 O O . PHE B 1 39 ? 17.062 -14.711 -5.227 1 97.75 39 PHE B O 1
ATOM 1592 N N . GLU B 1 40 ? 15.523 -15.539 -3.773 1 96.69 40 GLU B N 1
ATOM 1593 C CA . GLU B 1 40 ? 14.883 -16.359 -4.797 1 96.69 40 GLU B CA 1
ATOM 1594 C C . GLU B 1 40 ? 14.094 -15.492 -5.781 1 96.69 40 GLU B C 1
ATOM 1596 O O . GLU B 1 40 ? 13.422 -14.539 -5.379 1 96.69 40 GLU B O 1
ATOM 1601 N N . LYS B 1 41 ? 14.195 -15.781 -7.051 1 94.06 41 LYS B N 1
ATOM 1602 C CA . LYS B 1 41 ? 13.469 -15.078 -8.102 1 94.06 41 LYS B CA 1
ATOM 1603 C C . LYS B 1 41 ? 12.461 -16 -8.781 1 94.06 41 LYS B C 1
ATOM 1605 O O . LYS B 1 41 ? 12.82 -16.75 -9.695 1 94.06 41 LYS B O 1
ATOM 1610 N N . PRO B 1 42 ? 11.25 -15.828 -8.422 1 92.44 42 PRO B N 1
ATOM 1611 C CA . PRO B 1 42 ? 10.25 -16.688 -9.07 1 92.44 42 PRO B CA 1
ATOM 1612 C C . PRO B 1 42 ? 10.133 -16.422 -10.57 1 92.44 42 PRO B C 1
ATOM 1614 O O . PRO B 1 42 ? 9.617 -17.25 -11.312 1 92.44 42 PRO B O 1
ATOM 1617 N N . SER B 1 43 ? 10.508 -15.281 -11.008 1 93.94 43 SER B N 1
ATOM 1618 C CA . SER B 1 43 ? 10.523 -14.883 -12.406 1 93.94 43 SER B CA 1
ATOM 1619 C C . SER B 1 43 ? 11.617 -13.852 -12.68 1 93.94 43 SER B C 1
ATOM 1621 O O . SER B 1 43 ? 11.852 -12.961 -11.859 1 93.94 43 SER B O 1
ATOM 1623 N N . SER B 1 44 ? 12.219 -13.898 -13.891 1 93.38 44 SER B N 1
ATOM 1624 C CA . SER B 1 44 ? 13.258 -12.93 -14.242 1 93.38 44 SER B CA 1
ATOM 1625 C C . SER B 1 44 ? 12.672 -11.539 -14.438 1 93.38 44 SER B C 1
ATOM 1627 O O . SER B 1 44 ? 13.398 -10.539 -14.398 1 93.38 44 SER B O 1
ATOM 1629 N N . ALA B 1 45 ? 11.375 -11.539 -14.562 1 94.44 45 ALA B N 1
ATOM 1630 C CA . ALA B 1 45 ? 10.703 -10.273 -14.836 1 94.44 45 ALA B CA 1
ATOM 1631 C C . ALA B 1 45 ? 10.422 -9.508 -13.547 1 94.44 45 ALA B C 1
ATOM 1633 O O . ALA B 1 45 ? 10.117 -8.312 -13.578 1 94.44 45 ALA B O 1
ATOM 1634 N N . ALA B 1 46 ? 10.547 -10.234 -12.453 1 95.62 46 ALA B N 1
ATOM 1635 C CA . ALA B 1 46 ? 10.172 -9.633 -11.18 1 95.62 46 ALA B CA 1
ATOM 1636 C C . ALA B 1 46 ? 11.391 -9.414 -10.289 1 95.62 46 ALA B C 1
ATOM 1638 O O . ALA B 1 46 ? 12.328 -10.219 -10.305 1 95.62 46 ALA B O 1
ATOM 1639 N N . HIS B 1 47 ? 11.391 -8.32 -9.57 1 97.62 47 HIS B N 1
ATOM 1640 C CA . HIS B 1 47 ? 12.375 -8.156 -8.508 1 97.62 47 HIS B CA 1
ATOM 1641 C C . HIS B 1 47 ? 12.164 -9.18 -7.398 1 97.62 47 HIS B C 1
ATOM 1643 O O . HIS B 1 47 ? 11.031 -9.523 -7.066 1 97.62 47 HIS B O 1
ATOM 1649 N N . ASN B 1 48 ? 13.258 -9.734 -6.871 1 97.81 48 ASN B N 1
ATOM 1650 C CA . ASN B 1 48 ? 13.109 -10.57 -5.688 1 97.81 48 ASN B CA 1
ATOM 1651 C C . ASN B 1 48 ? 12.984 -9.734 -4.418 1 97.81 48 ASN B C 1
ATOM 1653 O O . ASN B 1 48 ? 13.039 -8.508 -4.469 1 97.81 48 ASN B O 1
ATOM 1657 N N . ILE B 1 49 ? 12.789 -10.375 -3.32 1 98.62 49 ILE B N 1
ATOM 1658 C CA . ILE B 1 49 ? 12.477 -9.695 -2.066 1 98.62 49 ILE B CA 1
ATOM 1659 C C . ILE B 1 49 ? 13.68 -8.867 -1.62 1 98.62 49 ILE B C 1
ATOM 1661 O O . ILE B 1 49 ? 13.516 -7.746 -1.124 1 98.62 49 ILE B O 1
ATOM 1665 N N . ALA B 1 50 ? 14.922 -9.359 -1.798 1 98.5 50 ALA B N 1
ATOM 1666 C CA . ALA B 1 50 ? 16.125 -8.609 -1.427 1 98.5 50 ALA B CA 1
ATOM 1667 C C . ALA B 1 50 ? 16.203 -7.289 -2.193 1 98.5 50 ALA B C 1
ATOM 1669 O O . ALA B 1 50 ? 16.484 -6.242 -1.609 1 98.5 50 ALA B O 1
ATOM 1670 N N . GLU B 1 51 ? 15.938 -7.324 -3.451 1 98.44 51 GLU B N 1
ATOM 1671 C CA . GLU B 1 51 ? 15.914 -6.125 -4.281 1 98.44 51 GLU B CA 1
ATOM 1672 C C . GLU B 1 51 ? 14.867 -5.133 -3.785 1 98.44 51 GLU B C 1
ATOM 1674 O O . GLU B 1 51 ? 15.125 -3.932 -3.711 1 98.44 51 GLU B O 1
ATOM 1679 N N . ILE B 1 52 ? 13.719 -5.637 -3.441 1 98.75 52 ILE B N 1
ATOM 1680 C CA . ILE B 1 52 ? 12.609 -4.793 -3.002 1 98.75 52 ILE B CA 1
ATOM 1681 C C . ILE B 1 52 ? 12.953 -4.145 -1.664 1 98.75 52 ILE B C 1
ATOM 1683 O O . ILE B 1 52 ? 12.719 -2.949 -1.469 1 98.75 52 ILE B O 1
ATOM 1687 N N . VAL B 1 53 ? 13.508 -4.895 -0.743 1 98.69 53 VAL B N 1
ATOM 1688 C CA . VAL B 1 53 ? 13.875 -4.363 0.566 1 98.69 53 VAL B CA 1
ATOM 1689 C C . VAL B 1 53 ? 14.93 -3.264 0.404 1 98.69 53 VAL B C 1
ATOM 1691 O O . VAL B 1 53 ? 14.828 -2.209 1.035 1 98.69 53 VAL B O 1
ATOM 1694 N N . LEU B 1 54 ? 15.898 -3.482 -0.462 1 98.62 54 LEU B N 1
ATOM 1695 C CA . LEU B 1 54 ? 16.922 -2.471 -0.695 1 98.62 54 LEU B CA 1
ATOM 1696 C C . LEU B 1 54 ? 16.328 -1.23 -1.349 1 98.62 54 LEU B C 1
ATOM 1698 O O . LEU B 1 54 ? 16.75 -0.108 -1.065 1 98.62 54 LEU B O 1
ATOM 1702 N N . HIS B 1 55 ? 15.398 -1.442 -2.244 1 98.81 55 HIS B N 1
ATOM 1703 C CA . HIS B 1 55 ? 14.664 -0.338 -2.85 1 98.81 55 HIS B CA 1
ATOM 1704 C C . HIS B 1 55 ? 13.914 0.469 -1.793 1 98.81 55 HIS B C 1
ATOM 1706 O O . HIS B 1 55 ? 13.969 1.701 -1.792 1 98.81 55 HIS B O 1
ATOM 1712 N N . MET B 1 56 ? 13.234 -0.184 -0.88 1 98.81 56 MET B N 1
ATOM 1713 C CA . MET B 1 56 ? 12.539 0.463 0.229 1 98.81 56 MET B CA 1
ATOM 1714 C C . MET B 1 56 ? 13.516 1.251 1.097 1 98.81 56 MET B C 1
ATOM 1716 O O . MET B 1 56 ? 13.234 2.389 1.48 1 98.81 56 MET B O 1
ATOM 1720 N N . PHE B 1 57 ? 14.617 0.638 1.395 1 98.69 57 PHE B N 1
ATOM 1721 C CA . PHE B 1 57 ? 15.656 1.263 2.205 1 98.69 57 PHE B CA 1
ATOM 1722 C C . PHE B 1 57 ? 16.188 2.523 1.529 1 98.69 57 PHE B C 1
ATOM 1724 O O . PHE B 1 57 ? 16.25 3.586 2.15 1 98.69 57 PHE B O 1
ATOM 1731 N N . SER B 1 58 ? 16.547 2.414 0.258 1 98.56 58 SER B N 1
ATOM 1732 C CA . SER B 1 58 ? 17.156 3.523 -0.475 1 98.56 58 SER B CA 1
ATOM 1733 C C . SER B 1 58 ? 16.203 4.719 -0.541 1 98.56 58 SER B C 1
ATOM 1735 O O . SER B 1 58 ? 16.641 5.863 -0.364 1 98.56 58 SER B O 1
ATOM 1737 N N . TRP B 1 59 ? 14.969 4.473 -0.716 1 98.75 59 TRP B N 1
ATOM 1738 C CA . TRP B 1 59 ? 14.023 5.578 -0.832 1 98.75 59 TRP B CA 1
ATOM 1739 C C . TRP B 1 59 ? 13.688 6.156 0.54 1 98.75 59 TRP B C 1
ATOM 1741 O O . TRP B 1 59 ? 13.32 7.328 0.653 1 98.75 59 TRP B O 1
ATOM 1751 N N . THR B 1 60 ? 13.766 5.34 1.615 1 98.88 60 THR B N 1
ATOM 1752 C CA . THR B 1 60 ? 13.68 5.91 2.955 1 98.88 60 THR B CA 1
ATOM 1753 C C . THR B 1 60 ? 14.789 6.934 3.176 1 98.88 60 THR B C 1
ATOM 1755 O O . THR B 1 60 ? 14.539 8.031 3.689 1 98.88 60 THR B O 1
ATOM 1758 N N . GLU B 1 61 ? 15.992 6.605 2.746 1 98.5 61 GLU B N 1
ATOM 1759 C CA . GLU B 1 61 ? 17.109 7.531 2.848 1 98.5 61 GLU B CA 1
ATOM 1760 C C . GLU B 1 61 ? 16.859 8.805 2.055 1 98.5 61 GLU B C 1
ATOM 1762 O O . GLU B 1 61 ? 17.156 9.906 2.525 1 98.5 61 GLU B O 1
ATOM 1767 N N . GLU B 1 62 ? 16.328 8.656 0.893 1 98.62 62 GLU B N 1
ATOM 1768 C CA . GLU B 1 62 ? 16.062 9.812 0.033 1 98.62 62 GLU B CA 1
ATOM 1769 C C . GLU B 1 62 ? 15.008 10.719 0.648 1 98.62 62 GLU B C 1
ATOM 1771 O O . GLU B 1 62 ? 15.148 11.945 0.624 1 98.62 62 GLU B O 1
ATOM 1776 N N . VAL B 1 63 ? 13.906 10.156 1.166 1 98.75 63 VAL B N 1
ATOM 1777 C CA . VAL B 1 63 ? 12.852 10.953 1.785 1 98.75 63 VAL B CA 1
ATOM 1778 C C . VAL B 1 63 ? 13.398 11.664 3.018 1 98.75 63 VAL B C 1
ATOM 1780 O O . VAL B 1 63 ? 13.07 12.828 3.264 1 98.75 63 VAL B O 1
ATOM 1783 N N . LEU B 1 64 ? 14.242 10.961 3.824 1 98.62 64 LEU B N 1
ATOM 1784 C CA . LEU B 1 64 ? 14.938 11.57 4.953 1 98.62 64 LEU B CA 1
ATOM 1785 C C . LEU B 1 64 ? 15.734 12.789 4.5 1 98.62 64 LEU B C 1
ATOM 1787 O O . LEU B 1 64 ? 15.656 13.852 5.121 1 98.62 64 LEU B O 1
ATOM 1791 N N . ASP B 1 65 ? 16.453 12.656 3.418 1 98.19 65 ASP B N 1
ATOM 1792 C CA . ASP B 1 65 ? 17.25 13.75 2.861 1 98.19 65 ASP B CA 1
ATOM 1793 C C . ASP B 1 65 ? 16.359 14.922 2.449 1 98.19 65 ASP B C 1
ATOM 1795 O O . ASP B 1 65 ? 16.688 16.078 2.723 1 98.19 65 ASP B O 1
ATOM 1799 N N . ARG B 1 66 ? 15.273 14.641 1.811 1 98.25 66 ARG B N 1
ATOM 1800 C CA . ARG B 1 66 ? 14.352 15.695 1.385 1 98.25 66 ARG B CA 1
ATOM 1801 C C . ARG B 1 66 ? 13.797 16.453 2.584 1 98.25 66 ARG B C 1
ATOM 1803 O O . ARG B 1 66 ? 13.68 17.672 2.551 1 98.25 66 ARG B O 1
ATOM 1810 N N . LEU B 1 67 ? 13.461 15.727 3.648 1 98.44 67 LEU B N 1
ATOM 1811 C CA . LEU B 1 67 ? 12.938 16.359 4.848 1 98.44 67 LEU B CA 1
ATOM 1812 C C . LEU B 1 67 ? 14.008 17.234 5.512 1 98.44 67 LEU B C 1
ATOM 1814 O O . LEU B 1 67 ? 13.688 18.188 6.211 1 98.44 67 LEU B O 1
ATOM 1818 N N . ASN B 1 68 ? 15.234 16.891 5.289 1 97.38 68 ASN B N 1
ATOM 1819 C CA . ASN B 1 68 ? 16.344 17.656 5.836 1 97.38 68 ASN B CA 1
ATOM 1820 C C . ASN B 1 68 ? 16.781 18.781 4.902 1 97.38 68 ASN B C 1
ATOM 1822 O O . ASN B 1 68 ? 17.844 19.375 5.078 1 97.38 68 ASN B O 1
ATOM 1826 N N . GLY B 1 69 ? 16.031 19.031 3.861 1 96.25 69 GLY B N 1
ATOM 1827 C CA . GLY B 1 69 ? 16.203 20.234 3.059 1 96.25 69 GLY B CA 1
ATOM 1828 C C . GLY B 1 69 ? 16.984 19.984 1.783 1 96.25 69 GLY B C 1
ATOM 1829 O O . GLY B 1 69 ? 17.203 20.922 0.999 1 96.25 69 GLY B O 1
ATOM 1830 N N . LYS B 1 70 ? 17.375 18.766 1.559 1 97.5 70 LYS B N 1
ATOM 1831 C CA . LYS B 1 70 ? 18.094 18.484 0.327 1 97.5 70 LYS B CA 1
ATOM 1832 C C . LYS B 1 70 ? 17.156 18.484 -0.879 1 97.5 70 LYS B C 1
ATOM 1834 O O . LYS B 1 70 ? 15.961 18.25 -0.739 1 97.5 70 LYS B O 1
ATOM 1839 N N . THR B 1 71 ? 17.781 18.719 -2.012 1 96.94 71 THR B N 1
ATOM 1840 C CA . THR B 1 71 ? 17.016 18.719 -3.254 1 96.94 71 THR B CA 1
ATOM 1841 C C . THR B 1 71 ? 16.594 17.297 -3.625 1 96.94 71 THR B C 1
ATOM 1843 O O . THR B 1 71 ? 17.375 16.359 -3.512 1 96.94 71 THR B O 1
ATOM 1846 N N . ALA B 1 72 ? 15.336 17.234 -4.082 1 96.56 72 ALA B N 1
ATOM 1847 C CA . ALA B 1 72 ? 14.805 15.922 -4.477 1 96.56 72 ALA B CA 1
ATOM 1848 C C . ALA B 1 72 ? 15.594 15.352 -5.652 1 96.56 72 ALA B C 1
ATOM 1850 O O . ALA B 1 72 ? 15.938 16.078 -6.586 1 96.56 72 ALA B O 1
ATOM 1851 N N . GLY B 1 73 ? 15.922 14.062 -5.582 1 94 73 GLY B N 1
ATOM 1852 C CA . GLY B 1 73 ? 16.625 13.336 -6.625 1 94 73 GLY B CA 1
ATOM 1853 C C . GLY B 1 73 ? 16.547 11.828 -6.449 1 94 73 GLY B C 1
ATOM 1854 O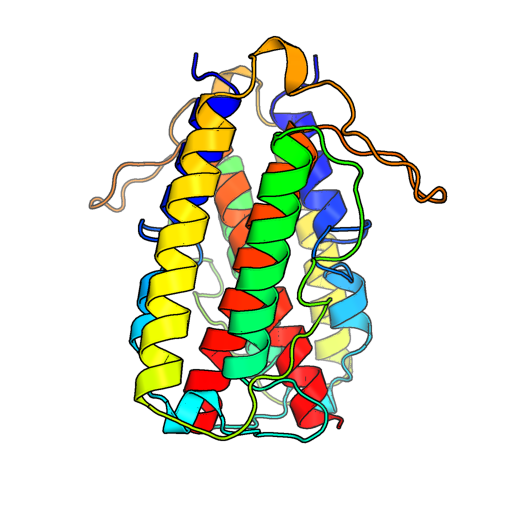 O . GLY B 1 73 ? 15.609 11.312 -5.848 1 94 73 GLY B O 1
ATOM 1855 N N . LEU B 1 74 ? 17.453 11.133 -7.082 1 95.75 74 LEU B N 1
ATOM 1856 C CA . LEU B 1 74 ? 17.578 9.695 -6.879 1 95.75 74 LEU B CA 1
ATOM 1857 C C . LEU B 1 74 ? 18.328 9.398 -5.59 1 95.75 74 LEU B C 1
ATOM 1859 O O . LEU B 1 74 ? 19.25 10.125 -5.219 1 95.75 74 LEU B O 1
ATOM 1863 N N . PRO B 1 75 ? 17.875 8.273 -4.887 1 97.62 75 PRO B N 1
ATOM 1864 C CA . PRO B 1 75 ? 18.672 7.855 -3.732 1 97.62 75 PRO B CA 1
ATOM 1865 C C . PRO B 1 75 ? 20.141 7.68 -4.07 1 97.62 75 PRO B C 1
ATOM 1867 O O . PRO B 1 75 ? 20.484 7.305 -5.195 1 97.62 75 PRO B O 1
ATOM 1870 N N . VAL B 1 76 ? 21 7.887 -3.059 1 95.75 76 VAL B N 1
ATOM 1871 C CA . VAL B 1 76 ? 22.438 7.777 -3.221 1 95.75 76 VAL B CA 1
ATOM 1872 C C . VAL B 1 76 ? 22.797 6.379 -3.719 1 95.75 76 VAL B C 1
ATOM 1874 O O . VAL B 1 76 ? 23.672 6.227 -4.582 1 95.75 76 VAL B O 1
ATOM 1877 N N . SER B 1 77 ? 22.125 5.395 -3.23 1 96.25 77 SER B N 1
ATOM 1878 C CA . SER B 1 77 ? 22.422 4.012 -3.586 1 96.25 77 SER B CA 1
ATOM 1879 C C . SER B 1 77 ? 21.734 3.613 -4.883 1 96.25 77 SER B C 1
ATOM 1881 O O . SER B 1 77 ? 21.844 2.471 -5.332 1 96.25 77 SER B O 1
ATOM 1883 N N . GLY B 1 78 ? 20.938 4.527 -5.492 1 97.12 78 GLY B N 1
ATOM 1884 C CA . GLY B 1 78 ? 20.203 4.238 -6.707 1 97.12 78 GLY B CA 1
ATOM 1885 C C . GLY B 1 78 ? 18.75 3.854 -6.449 1 97.12 78 GLY B C 1
ATOM 1886 O O . GLY B 1 78 ? 18.344 3.666 -5.297 1 97.12 78 GLY B O 1
ATOM 1887 N N . ASP B 1 79 ? 18.062 3.77 -7.555 1 97.69 79 ASP B N 1
ATOM 1888 C CA . ASP B 1 79 ? 16.641 3.438 -7.492 1 97.69 79 ASP B CA 1
ATOM 1889 C C . ASP B 1 79 ? 16.438 1.982 -7.074 1 97.69 79 ASP B C 1
ATOM 1891 O O . ASP B 1 79 ? 15.617 1.693 -6.191 1 97.69 79 ASP B O 1
ATOM 1895 N N . TRP B 1 80 ? 17.172 1.135 -7.68 1 98.19 80 TRP B N 1
ATOM 1896 C CA . TRP B 1 80 ? 17.172 -0.294 -7.383 1 98.19 80 TRP B CA 1
ATOM 1897 C C . TRP B 1 80 ? 18.578 -0.802 -7.125 1 98.19 80 TRP B C 1
ATOM 1899 O O . TRP B 1 80 ? 19.203 -1.425 -7.992 1 98.19 80 TRP B O 1
ATOM 1909 N N . PRO B 1 81 ? 19.047 -0.559 -5.914 1 97.5 81 PRO B N 1
ATOM 1910 C CA . PRO B 1 81 ? 20.391 -1.033 -5.621 1 97.5 81 PRO B CA 1
ATOM 1911 C C . PRO B 1 81 ? 20.531 -2.547 -5.766 1 97.5 81 PRO B C 1
ATOM 1913 O O . PRO B 1 81 ? 19.625 -3.295 -5.387 1 97.5 81 PRO B O 1
ATOM 1916 N N . PRO B 1 82 ? 21.672 -2.988 -6.297 1 96.25 82 PRO B N 1
ATOM 1917 C CA . PRO B 1 82 ? 21.859 -4.434 -6.453 1 96.25 82 PRO B CA 1
ATOM 1918 C C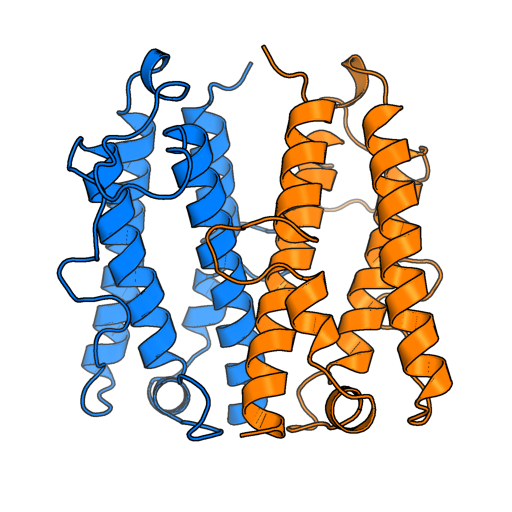 . PRO B 1 82 ? 22.156 -5.133 -5.129 1 96.25 82 PRO B C 1
ATOM 1920 O O . PRO B 1 82 ? 22.969 -4.648 -4.34 1 96.25 82 PRO B O 1
ATOM 1923 N N . PRO B 1 83 ? 21.547 -6.219 -4.852 1 95.06 83 PRO B N 1
ATOM 1924 C CA . PRO B 1 83 ? 21.75 -6.898 -3.572 1 95.06 83 PRO B CA 1
ATOM 1925 C C . PRO B 1 83 ? 23.031 -7.727 -3.551 1 95.06 83 PRO B C 1
ATOM 1927 O O . PRO B 1 83 ? 23.5 -8.133 -2.479 1 95.06 83 PRO B O 1
ATOM 1930 N N . GLY B 1 84 ? 23.656 -7.973 -4.715 1 93.94 84 GLY B N 1
ATOM 1931 C CA . GLY B 1 84 ? 24.828 -8.844 -4.742 1 93.94 84 GLY B CA 1
ATOM 1932 C C . GLY B 1 84 ? 24.484 -10.305 -4.527 1 93.94 84 GLY B C 1
ATOM 1933 O O . GLY B 1 84 ? 23.391 -10.75 -4.867 1 93.94 84 GLY B O 1
ATOM 1934 N N . LYS B 1 85 ? 25.484 -11.109 -3.994 1 95.44 85 LYS B N 1
ATOM 1935 C CA . LYS B 1 85 ? 25.297 -12.539 -3.775 1 95.44 85 LYS B CA 1
ATOM 1936 C C . LYS B 1 85 ? 24.531 -12.797 -2.48 1 95.44 85 LYS B C 1
ATOM 1938 O O . LYS B 1 85 ? 24.641 -12.039 -1.519 1 95.44 85 LYS B O 1
ATOM 1943 N N . PRO B 1 86 ? 23.766 -13.898 -2.568 1 96 86 PRO B N 1
ATOM 1944 C CA . PRO B 1 86 ? 23.047 -14.25 -1.337 1 96 86 PRO B CA 1
ATOM 1945 C C . PRO B 1 86 ? 23.984 -14.453 -0.151 1 96 86 PRO B C 1
ATOM 1947 O O . PRO B 1 86 ? 25 -15.156 -0.269 1 96 86 PRO B O 1
ATOM 1950 N N . ASP B 1 87 ? 23.594 -13.82 0.906 1 95.81 87 ASP B N 1
ATOM 1951 C CA . ASP B 1 87 ? 24.375 -13.898 2.139 1 95.81 87 ASP B CA 1
ATOM 1952 C C . ASP B 1 87 ? 23.484 -13.633 3.359 1 95.81 87 ASP B C 1
ATOM 1954 O O . ASP B 1 87 ? 22.844 -12.578 3.451 1 95.81 87 ASP B O 1
ATOM 1958 N N . GLU B 1 88 ? 23.469 -14.57 4.277 1 96.88 88 GLU B N 1
ATOM 1959 C CA . GLU B 1 88 ? 22.594 -14.477 5.434 1 96.88 88 GLU B CA 1
ATOM 1960 C C . GLU B 1 88 ? 22.938 -13.273 6.305 1 96.88 88 GLU B C 1
ATOM 1962 O O . GLU B 1 88 ? 22.062 -12.547 6.762 1 96.88 88 GLU B O 1
ATOM 1967 N N . GLU B 1 89 ? 24.172 -13.125 6.617 1 97.31 89 GLU B N 1
ATOM 1968 C CA . GLU B 1 89 ? 24.609 -12.016 7.457 1 97.31 89 GLU B CA 1
ATOM 1969 C C . GLU B 1 89 ? 24.234 -10.672 6.82 1 97.31 89 GLU B C 1
ATOM 1971 O O . GLU B 1 89 ? 23.797 -9.758 7.512 1 97.31 89 GLU B O 1
ATOM 1976 N N . THR B 1 90 ? 24.453 -10.57 5.531 1 96.75 90 THR B N 1
ATOM 1977 C CA . THR B 1 90 ? 24.094 -9.359 4.805 1 96.75 90 THR B CA 1
ATOM 1978 C C . THR B 1 90 ? 22.594 -9.094 4.891 1 96.75 90 THR B C 1
ATOM 1980 O O . THR B 1 90 ? 22.172 -7.957 5.105 1 96.75 90 THR B O 1
ATOM 1983 N N . TRP B 1 91 ? 21.828 -10.148 4.758 1 97.81 91 TRP B N 1
ATOM 1984 C CA . TRP B 1 91 ? 20.375 -10.031 4.848 1 97.81 91 TRP B CA 1
ATOM 1985 C C . TRP B 1 91 ? 19.953 -9.484 6.211 1 97.81 91 TRP B C 1
ATOM 1987 O O . TRP B 1 91 ? 19.172 -8.539 6.297 1 97.81 91 TRP B O 1
ATOM 1997 N N . LYS B 1 92 ? 20.5 -10.016 7.23 1 97.25 92 LYS B N 1
ATOM 1998 C CA . LYS B 1 92 ? 20.188 -9.57 8.586 1 97.25 92 LYS B CA 1
ATOM 1999 C C . LYS B 1 92 ? 20.578 -8.109 8.781 1 97.25 92 LYS B C 1
ATOM 2001 O O . LYS B 1 92 ? 19.859 -7.352 9.43 1 97.25 92 LYS B O 1
ATOM 2006 N N . LEU B 1 93 ? 21.688 -7.754 8.242 1 97 93 LEU B N 1
ATOM 2007 C CA . LEU B 1 93 ? 22.156 -6.379 8.336 1 97 93 LEU B CA 1
ATOM 2008 C C . LEU B 1 93 ? 21.203 -5.426 7.621 1 97 93 LEU B C 1
ATOM 2010 O O . LEU B 1 93 ? 20.922 -4.336 8.125 1 97 93 LEU B O 1
ATOM 2014 N N . TRP B 1 94 ? 20.734 -5.824 6.414 1 96.88 94 TRP B N 1
ATOM 2015 C CA . TRP B 1 94 ? 19.812 -4.98 5.656 1 96.88 94 TRP B CA 1
ATOM 2016 C C . TRP B 1 94 ? 18.516 -4.758 6.438 1 96.88 94 TRP B C 1
ATOM 2018 O O . TRP B 1 94 ? 17.969 -3.648 6.441 1 96.88 94 TRP B O 1
ATOM 2028 N N . ILE B 1 95 ? 18 -5.797 7.086 1 97.69 95 ILE B N 1
ATOM 2029 C CA . ILE B 1 95 ? 16.781 -5.672 7.883 1 97.69 95 ILE B CA 1
ATOM 2030 C C . ILE B 1 95 ? 17.031 -4.707 9.039 1 97.69 95 ILE B C 1
ATOM 2032 O O . ILE B 1 95 ? 16.203 -3.834 9.312 1 97.69 95 ILE B O 1
ATOM 2036 N N . SER B 1 96 ? 18.172 -4.832 9.711 1 97.75 96 SER B N 1
ATOM 2037 C CA . SER B 1 96 ? 18.547 -3.926 10.797 1 97.75 96 SER B CA 1
ATOM 2038 C C . SER B 1 96 ? 18.672 -2.492 10.305 1 97.75 96 SER B C 1
ATOM 2040 O O . SER B 1 96 ? 18.219 -1.554 10.961 1 97.75 96 SER B O 1
ATOM 2042 N N . ASP B 1 97 ? 19.312 -2.348 9.164 1 97.75 97 ASP B N 1
ATOM 2043 C CA . ASP B 1 97 ? 19.5 -1.025 8.578 1 97.75 97 ASP B CA 1
ATOM 2044 C C . ASP B 1 97 ? 18.172 -0.386 8.203 1 97.75 97 ASP B C 1
ATOM 2046 O O . ASP B 1 97 ? 17.984 0.823 8.359 1 97.75 97 ASP B O 1
ATOM 2050 N N . LEU B 1 98 ? 17.297 -1.188 7.664 1 98.44 98 LEU B N 1
ATOM 2051 C CA . LEU B 1 98 ? 15.961 -0.689 7.316 1 98.44 98 LEU B CA 1
ATOM 2052 C C . LEU B 1 98 ? 15.242 -0.158 8.547 1 98.44 98 LEU B C 1
ATOM 2054 O O . LEU B 1 98 ? 14.625 0.91 8.5 1 98.44 98 LEU B O 1
ATOM 2058 N N . LYS B 1 99 ? 15.32 -0.913 9.656 1 98.5 99 LYS B N 1
ATOM 2059 C CA . LYS B 1 99 ? 14.695 -0.469 10.898 1 98.5 99 LYS B CA 1
ATOM 2060 C C . LYS B 1 99 ? 15.336 0.817 11.406 1 98.5 99 LYS B C 1
ATOM 2062 O O . LYS B 1 99 ? 14.641 1.755 11.797 1 98.5 99 LYS B O 1
ATOM 2067 N N . LEU B 1 100 ? 16.641 0.896 11.352 1 98.56 100 LEU B N 1
ATOM 2068 C CA . LEU B 1 100 ? 17.375 2.047 11.867 1 98.56 100 LEU B CA 1
ATOM 2069 C C . LEU B 1 100 ? 17.078 3.293 11.039 1 98.56 100 LEU B C 1
ATOM 2071 O O . LEU B 1 100 ? 16.906 4.383 11.586 1 98.56 100 LEU B O 1
ATOM 2075 N N . VAL B 1 101 ? 17.078 3.178 9.719 1 98.69 101 VAL B N 1
ATOM 2076 C CA . VAL B 1 101 ? 16.828 4.344 8.875 1 98.69 101 VAL B CA 1
ATOM 2077 C C . VAL B 1 101 ? 15.43 4.887 9.133 1 98.69 101 VAL B C 1
ATOM 2079 O O . VAL B 1 101 ? 15.211 6.098 9.07 1 98.69 101 VAL B O 1
ATOM 2082 N N . ASN B 1 102 ? 14.461 4.004 9.406 1 98.81 102 ASN B N 1
ATOM 2083 C CA . ASN B 1 102 ? 13.117 4.465 9.719 1 98.81 102 ASN B CA 1
ATOM 2084 C C . ASN B 1 102 ? 13.062 5.184 11.07 1 98.81 102 ASN B C 1
ATOM 2086 O O . ASN B 1 102 ? 12.281 6.113 11.25 1 98.81 102 ASN B O 1
ATOM 2090 N N . VAL B 1 103 ? 13.906 4.77 12.039 1 98.75 103 VAL B N 1
ATOM 2091 C CA . VAL B 1 103 ? 14.031 5.512 13.289 1 98.75 103 VAL B CA 1
ATOM 2092 C C . VAL B 1 103 ? 14.484 6.941 13 1 98.75 103 VAL B C 1
ATOM 2094 O O . VAL B 1 103 ? 13.938 7.895 13.555 1 98.75 103 VAL B O 1
ATOM 2097 N N . ASN B 1 104 ? 15.438 7.082 12.133 1 98.75 104 ASN B N 1
ATOM 2098 C CA . ASN B 1 104 ? 15.922 8.398 11.742 1 98.75 104 ASN B CA 1
ATOM 2099 C C . ASN B 1 104 ? 14.852 9.195 11 1 98.75 104 ASN B C 1
ATOM 2101 O O . ASN B 1 104 ? 14.758 10.414 11.164 1 98.75 104 ASN B O 1
ATOM 2105 N N . LEU B 1 105 ? 14.117 8.523 10.195 1 98.88 105 LEU B N 1
ATOM 2106 C CA . LEU B 1 105 ? 13.039 9.195 9.477 1 98.88 105 LEU B CA 1
ATOM 2107 C C . LEU B 1 105 ? 12 9.742 10.445 1 98.88 105 LEU B C 1
ATOM 2109 O O . LEU B 1 105 ? 11.523 10.867 10.289 1 98.88 105 LEU B O 1
ATOM 2113 N N . VAL B 1 106 ? 11.648 8.93 11.453 1 98.75 106 VAL B N 1
ATOM 2114 C CA . VAL B 1 106 ? 10.695 9.359 12.477 1 98.75 106 VAL B CA 1
ATOM 2115 C C . VAL B 1 106 ? 11.219 10.609 13.18 1 98.75 106 VAL B C 1
ATOM 2117 O O . VAL B 1 106 ? 10.469 11.555 13.414 1 98.75 106 VAL B O 1
ATOM 2120 N N . LYS B 1 107 ? 12.477 10.648 13.477 1 98.62 107 LYS B N 1
ATOM 2121 C CA . LYS B 1 107 ? 13.094 11.82 14.094 1 98.62 107 LYS B CA 1
ATOM 2122 C C . LYS B 1 107 ? 12.977 13.047 13.188 1 98.62 107 LYS B C 1
ATOM 2124 O O . LYS B 1 107 ? 12.672 14.148 13.656 1 98.62 107 LYS B O 1
ATOM 2129 N N . ALA B 1 108 ? 13.258 12.844 11.914 1 98.75 108 ALA B N 1
ATOM 2130 C CA . ALA B 1 108 ? 13.141 13.938 10.953 1 98.75 108 ALA B CA 1
ATOM 2131 C C . ALA B 1 108 ? 11.711 14.461 10.891 1 98.75 108 ALA B C 1
ATOM 2133 O O . ALA B 1 108 ? 11.492 15.672 10.805 1 98.75 108 ALA B O 1
ATOM 2134 N N . ILE B 1 109 ? 10.727 13.578 10.945 1 98.75 109 ILE B N 1
ATOM 2135 C CA . ILE B 1 109 ? 9.32 13.938 10.922 1 98.75 109 ILE B CA 1
ATOM 2136 C C . ILE B 1 109 ? 8.984 14.773 12.156 1 98.75 109 ILE B C 1
ATOM 2138 O O . ILE B 1 109 ? 8.344 15.82 12.055 1 98.75 109 ILE B O 1
ATOM 2142 N N . ARG B 1 110 ? 9.484 14.398 13.266 1 97.94 110 ARG B N 1
ATOM 2143 C CA . ARG B 1 110 ? 9.227 15.094 14.523 1 97.94 110 ARG B CA 1
ATOM 2144 C C . ARG B 1 110 ? 9.867 16.484 14.531 1 97.94 110 ARG B C 1
ATOM 2146 O O . ARG B 1 110 ? 9.328 17.406 15.133 1 97.94 110 ARG B O 1
ATOM 2153 N N . ASN B 1 111 ? 10.93 16.594 13.875 1 97.5 111 ASN B N 1
ATOM 2154 C CA . ASN B 1 111 ? 11.742 17.797 13.992 1 97.5 111 ASN B CA 1
ATOM 2155 C C . ASN B 1 111 ? 11.367 18.812 12.922 1 97.5 111 ASN B C 1
ATOM 2157 O O . ASN B 1 111 ? 11.781 19.984 12.992 1 97.5 111 ASN B O 1
ATOM 2161 N N . LEU B 1 112 ? 10.648 18.391 11.906 1 98.31 112 LEU B N 1
ATOM 2162 C CA . LEU B 1 112 ? 10.273 19.344 10.875 1 98.31 112 LEU B CA 1
ATOM 2163 C C . LEU B 1 112 ? 9.344 20.422 11.43 1 98.31 112 LEU B C 1
ATOM 2165 O O . LEU B 1 112 ? 8.336 20.109 12.062 1 98.31 112 LEU B O 1
ATOM 2169 N N . PRO B 1 113 ? 9.672 21.703 11.258 1 97.38 113 PRO B N 1
ATOM 2170 C CA . PRO B 1 113 ? 8.812 22.781 11.758 1 97.38 113 PRO B CA 1
ATOM 2171 C C . PRO B 1 113 ? 7.379 22.688 11.234 1 97.38 113 PRO B C 1
ATOM 2173 O O . PRO B 1 113 ? 7.168 22.344 10.07 1 97.38 113 PRO B O 1
ATOM 2176 N N . ALA B 1 114 ? 6.453 23.031 12.07 1 96.69 114 ALA B N 1
ATOM 2177 C CA . ALA B 1 114 ? 5.027 22.859 11.805 1 96.69 114 ALA B CA 1
ATOM 2178 C C . ALA B 1 114 ? 4.617 23.609 10.539 1 96.69 114 ALA B C 1
ATOM 2180 O O . ALA B 1 114 ? 3.762 23.141 9.781 1 96.69 114 ALA B O 1
ATOM 2181 N N . ASP B 1 115 ? 5.199 24.719 10.312 1 96.31 115 ASP B N 1
ATOM 2182 C CA . ASP B 1 115 ? 4.785 25.562 9.195 1 96.31 115 ASP B CA 1
ATOM 2183 C C . ASP B 1 115 ? 5.398 25.094 7.883 1 96.31 115 ASP B C 1
ATOM 2185 O O . ASP B 1 115 ? 5.074 25.609 6.812 1 96.31 115 ASP B O 1
ATOM 2189 N N . GLN B 1 116 ? 6.203 24.062 7.93 1 97.56 116 GLN B N 1
ATOM 2190 C CA . GLN B 1 116 ? 6.859 23.562 6.727 1 97.56 116 GLN B CA 1
ATOM 2191 C C . GLN B 1 116 ? 6.059 22.438 6.086 1 97.56 116 GLN B C 1
ATOM 2193 O O . GLN B 1 116 ? 6.258 22.109 4.914 1 97.56 116 GLN B O 1
ATOM 2198 N N . TRP B 1 117 ? 5.176 21.844 6.754 1 97.62 117 TRP B N 1
ATOM 2199 C CA . TRP B 1 117 ? 4.48 20.641 6.281 1 97.62 117 TRP B CA 1
ATOM 2200 C C . TRP B 1 117 ? 3.65 20.953 5.043 1 97.62 117 TRP B C 1
ATOM 2202 O O . TRP B 1 117 ? 3.529 20.125 4.141 1 97.62 117 TRP B O 1
ATOM 2212 N N . ASP B 1 118 ? 3.139 22.156 4.945 1 96.19 118 ASP B N 1
ATOM 2213 C CA . ASP B 1 118 ? 2.293 22.516 3.811 1 96.19 118 ASP B CA 1
ATOM 2214 C C . ASP B 1 118 ? 3.102 23.25 2.734 1 96.19 118 ASP B C 1
ATOM 2216 O O . ASP B 1 118 ? 2.553 23.656 1.709 1 96.19 118 ASP B O 1
ATOM 2220 N N . GLU B 1 119 ? 4.379 23.422 2.977 1 96.94 119 GLU B N 1
ATOM 2221 C CA . GLU B 1 119 ? 5.266 24.031 1.993 1 96.94 119 GLU B CA 1
ATOM 2222 C C . GLU B 1 119 ? 5.836 23 1.036 1 96.94 119 GLU B C 1
ATOM 2224 O O . GLU B 1 119 ? 6.066 21.844 1.424 1 96.94 119 GLU B O 1
ATOM 2229 N N . PRO B 1 120 ? 6.121 23.391 -0.225 1 96.75 120 PRO B N 1
ATOM 2230 C CA . PRO B 1 120 ? 6.738 22.469 -1.178 1 96.75 120 PRO B CA 1
ATOM 2231 C C . PRO B 1 120 ? 8.125 22 -0.736 1 96.75 120 PRO B C 1
ATOM 2233 O O . PRO B 1 120 ? 8.867 22.766 -0.122 1 96.75 120 PRO B O 1
ATOM 2236 N N . ILE B 1 121 ? 8.398 20.828 -1.038 1 97.62 121 ILE B N 1
ATOM 2237 C CA . ILE B 1 121 ? 9.766 20.344 -0.854 1 97.62 121 ILE B CA 1
ATOM 2238 C C . ILE B 1 121 ? 10.688 21.016 -1.863 1 97.62 121 ILE B C 1
ATOM 2240 O O . ILE B 1 121 ? 10.227 21.656 -2.812 1 97.62 121 ILE B O 1
ATOM 2244 N N . ASN B 1 122 ? 11.984 20.891 -1.628 1 96.75 122 ASN B N 1
ATOM 2245 C CA . ASN B 1 122 ? 12.961 21.344 -2.607 1 96.75 122 ASN B CA 1
ATOM 2246 C C . ASN B 1 122 ? 13.07 20.375 -3.781 1 96.75 122 ASN B C 1
ATOM 2248 O O . ASN B 1 122 ? 13.688 19.312 -3.66 1 96.75 122 ASN B O 1
ATOM 2252 N N . ASP B 1 123 ? 12.438 20.688 -4.883 1 95.25 123 ASP B N 1
ATOM 2253 C CA . ASP B 1 123 ? 12.383 19.828 -6.062 1 95.25 123 ASP B CA 1
ATOM 2254 C C . ASP B 1 123 ? 12.641 20.625 -7.336 1 95.25 123 ASP B C 1
ATOM 2256 O O . ASP B 1 123 ? 11.828 21.469 -7.73 1 95.25 123 ASP B O 1
ATOM 2260 N N . GLU B 1 124 ? 13.781 20.344 -7.996 1 92.44 124 GLU B N 1
ATOM 2261 C CA . GLU B 1 124 ? 14.195 21.062 -9.195 1 92.44 124 GLU B CA 1
ATOM 2262 C C . GLU B 1 124 ? 14.102 20.172 -10.43 1 92.44 124 GLU B C 1
ATOM 2264 O O . GLU B 1 124 ? 14.688 20.484 -11.469 1 92.44 124 GLU B O 1
ATOM 2269 N N . ARG B 1 125 ? 13.602 19.031 -10.359 1 88.38 125 ARG B N 1
ATOM 2270 C CA . ARG B 1 125 ? 13.594 18.047 -11.43 1 88.38 125 ARG B CA 1
ATOM 2271 C C . ARG B 1 125 ? 12.695 18.484 -12.578 1 88.38 125 ARG B C 1
ATOM 2273 O O . ARG B 1 125 ? 12.875 18.062 -13.719 1 88.38 125 ARG B O 1
ATOM 2280 N N . GLY B 1 126 ? 11.828 19.422 -12.352 1 76.19 126 GLY B N 1
ATOM 2281 C CA . GLY B 1 126 ? 11 19.875 -13.461 1 76.19 126 GLY B CA 1
ATOM 2282 C C . GLY B 1 126 ? 10.078 18.797 -14 1 76.19 126 GLY B C 1
ATOM 2283 O O . GLY B 1 126 ? 10.195 17.625 -13.617 1 76.19 126 GLY B O 1
ATOM 2284 N N . GLY B 1 127 ? 8.57 18.891 -14.148 1 75.31 127 GLY B N 1
ATOM 2285 C CA . GLY B 1 127 ? 7.645 17.984 -14.805 1 75.31 127 GLY B CA 1
ATOM 2286 C C . GLY B 1 127 ? 6.312 17.859 -14.086 1 75.31 127 GLY B C 1
ATOM 2287 O O . GLY B 1 127 ? 5.266 17.75 -14.727 1 75.31 127 GLY B O 1
ATOM 2288 N N . GLU B 1 128 ? 6.438 17.531 -12.945 1 74.25 128 GLU B N 1
ATOM 2289 C CA . GLU B 1 128 ? 5.211 17.469 -12.156 1 74.25 128 GLU B CA 1
ATOM 2290 C C . GLU B 1 128 ? 5.211 18.516 -11.055 1 74.25 128 GLU B C 1
ATOM 2292 O O . GLU B 1 128 ? 6.27 19.016 -10.656 1 74.25 128 GLU B O 1
ATOM 2297 N N . PRO B 1 129 ? 4.051 18.859 -10.758 1 80.56 129 PRO B N 1
ATOM 2298 C CA . PRO B 1 129 ? 4.02 19.797 -9.633 1 80.56 129 PRO B CA 1
ATOM 2299 C C . PRO B 1 129 ? 4.758 19.266 -8.406 1 80.56 129 PRO B C 1
ATOM 2301 O O . PRO B 1 129 ? 4.707 18.062 -8.125 1 80.56 129 PRO B O 1
ATOM 2304 N N . VAL B 1 130 ? 5.402 20.125 -7.758 1 90.88 130 VAL B N 1
ATOM 2305 C CA . VAL B 1 130 ? 6.152 19.797 -6.551 1 90.88 130 VAL B CA 1
ATOM 2306 C C . VAL B 1 130 ? 5.18 19.5 -5.41 1 90.88 130 VAL B C 1
ATOM 2308 O O . VAL B 1 130 ? 4.207 20.219 -5.207 1 90.88 130 VAL B O 1
ATOM 2311 N N . THR B 1 131 ? 5.438 18.406 -4.742 1 94.31 131 THR B N 1
ATOM 2312 C CA . THR B 1 131 ? 4.59 18.062 -3.605 1 94.31 131 THR B CA 1
ATOM 2313 C C . THR B 1 131 ? 5.031 18.812 -2.354 1 94.31 131 THR B C 1
ATOM 2315 O O . THR B 1 131 ? 6.156 19.312 -2.287 1 94.31 131 THR B O 1
ATOM 2318 N N . THR B 1 132 ? 4.102 18.922 -1.409 1 96.88 132 THR B N 1
ATOM 2319 C CA . THR B 1 132 ? 4.453 19.453 -0.095 1 96.88 132 THR B CA 1
ATOM 2320 C C . THR B 1 132 ? 5.18 18.391 0.735 1 96.88 132 THR B C 1
ATOM 2322 O O . THR B 1 132 ? 5.223 17.219 0.362 1 96.88 132 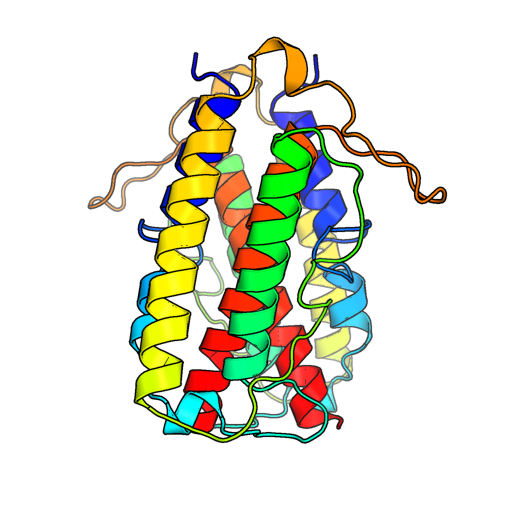THR B O 1
ATOM 2325 N N . HIS B 1 133 ? 5.727 18.812 1.908 1 98.44 133 HIS B N 1
ATOM 2326 C CA . HIS B 1 133 ? 6.375 17.859 2.816 1 98.44 133 HIS B CA 1
ATOM 2327 C C . HIS B 1 133 ? 5.383 16.812 3.322 1 98.44 133 HIS B C 1
ATOM 2329 O O . HIS B 1 133 ? 5.719 15.633 3.414 1 98.44 133 HIS B O 1
ATOM 2335 N N . ALA B 1 134 ? 4.176 17.25 3.623 1 97.88 134 ALA B N 1
ATOM 2336 C CA . ALA B 1 134 ? 3.152 16.328 4.113 1 97.88 134 ALA B CA 1
ATOM 2337 C C . ALA B 1 134 ? 2.789 15.297 3.051 1 97.88 134 ALA B C 1
ATOM 2339 O O . ALA B 1 134 ? 2.688 14.102 3.346 1 97.88 134 ALA B O 1
ATOM 2340 N N . GLU B 1 135 ? 2.639 15.789 1.859 1 96.81 135 GLU B N 1
ATOM 2341 C CA . GLU B 1 135 ? 2.309 14.898 0.752 1 96.81 135 GLU B CA 1
ATOM 2342 C C . GLU B 1 135 ? 3.453 13.93 0.463 1 96.81 135 GLU B C 1
ATOM 2344 O O . GLU B 1 135 ? 3.219 12.773 0.103 1 96.81 135 GLU B O 1
ATOM 2349 N N . LEU B 1 136 ? 4.676 14.398 0.559 1 98.19 136 LEU B N 1
ATOM 2350 C CA . LEU B 1 136 ? 5.848 13.555 0.377 1 98.19 136 LEU B CA 1
ATOM 2351 C C . LEU B 1 136 ? 5.82 12.367 1.338 1 98.19 136 LEU B C 1
ATOM 2353 O O . LEU B 1 136 ? 5.934 11.219 0.914 1 98.19 136 LEU B O 1
ATOM 2357 N N . VAL B 1 137 ? 5.602 12.641 2.6 1 98.75 137 VAL B N 1
ATOM 2358 C CA . VAL B 1 137 ? 5.66 11.594 3.613 1 98.75 137 VAL B CA 1
ATOM 2359 C C . VAL B 1 137 ? 4.473 10.648 3.445 1 98.75 137 VAL B C 1
ATOM 2361 O O . VAL B 1 137 ? 4.621 9.43 3.564 1 98.75 137 VAL B O 1
ATOM 2364 N N . ASP B 1 138 ? 3.344 11.195 3.15 1 98.44 138 ASP B N 1
ATOM 2365 C CA . ASP B 1 138 ? 2.17 10.359 2.928 1 98.44 138 ASP B CA 1
ATOM 2366 C C . ASP B 1 138 ? 2.375 9.438 1.73 1 98.44 138 ASP B C 1
ATOM 2368 O O . ASP B 1 138 ? 2.074 8.242 1.803 1 98.44 138 ASP B O 1
ATOM 2372 N N . GLY B 1 139 ? 2.844 10 0.623 1 98.25 139 GLY B N 1
ATOM 2373 C CA . GLY B 1 139 ? 3.162 9.203 -0.549 1 98.25 139 GLY B CA 1
ATOM 2374 C C . GLY B 1 139 ? 4.215 8.141 -0.281 1 98.25 139 GLY B C 1
ATOM 2375 O O . GLY B 1 139 ? 4.102 7.016 -0.764 1 98.25 139 GLY B O 1
ATOM 2376 N N . PHE B 1 140 ? 5.215 8.523 0.492 1 98.81 140 PHE B N 1
ATOM 2377 C CA . PHE B 1 140 ? 6.258 7.59 0.885 1 98.81 140 PHE B CA 1
ATOM 2378 C C . PHE B 1 140 ? 5.672 6.418 1.666 1 98.81 140 PHE B C 1
ATOM 2380 O O . PHE B 1 140 ? 6.043 5.266 1.438 1 98.81 140 PHE B O 1
ATOM 2387 N N . ILE B 1 141 ? 4.777 6.688 2.578 1 98.88 141 ILE B N 1
ATOM 2388 C CA . ILE B 1 141 ? 4.133 5.652 3.377 1 98.88 141 ILE B CA 1
ATOM 2389 C C . ILE B 1 141 ? 3.379 4.691 2.461 1 98.88 141 ILE B C 1
ATOM 2391 O O . ILE B 1 141 ? 3.477 3.471 2.615 1 98.88 141 ILE B O 1
ATOM 2395 N N . GLN B 1 142 ? 2.66 5.184 1.479 1 98.81 142 GLN B N 1
ATOM 2396 C CA . GLN B 1 142 ? 1.96 4.348 0.509 1 98.81 142 GLN B CA 1
ATOM 2397 C C . GLN B 1 142 ? 2.939 3.506 -0.302 1 98.81 142 GLN B C 1
ATOM 2399 O O . GLN B 1 142 ? 2.658 2.348 -0.615 1 98.81 142 GLN B O 1
ATOM 2404 N N . HIS B 1 143 ? 4.082 4.102 -0.665 1 98.94 143 HIS B N 1
ATOM 2405 C CA . HIS B 1 143 ? 5.137 3.381 -1.37 1 98.94 143 HIS B CA 1
ATOM 2406 C C . HIS B 1 143 ? 5.609 2.174 -0.569 1 98.94 143 HIS B C 1
ATOM 2408 O O . HIS B 1 143 ? 5.762 1.08 -1.119 1 98.94 143 HIS B O 1
ATOM 2414 N N . GLN B 1 144 ? 5.848 2.352 0.717 1 98.94 144 GLN B N 1
ATOM 2415 C CA . GLN B 1 144 ? 6.27 1.256 1.582 1 98.94 144 GLN B CA 1
ATOM 2416 C C . GLN B 1 144 ? 5.207 0.162 1.645 1 98.94 144 GLN B C 1
ATOM 2418 O O . GLN B 1 144 ? 5.531 -1.026 1.602 1 98.94 144 GLN B O 1
ATOM 2423 N N . VAL B 1 145 ? 3.949 0.546 1.763 1 98.94 145 VAL B N 1
ATOM 2424 C CA . VAL B 1 145 ? 2.836 -0.395 1.841 1 98.94 145 VAL B CA 1
ATOM 2425 C C . VAL B 1 145 ? 2.736 -1.187 0.54 1 98.94 145 VAL B C 1
ATOM 2427 O O . VAL B 1 145 ? 2.545 -2.404 0.561 1 98.94 145 VAL B O 1
ATOM 2430 N N . TYR B 1 146 ? 2.887 -0.501 -0.571 1 98.94 146 TYR B N 1
ATOM 2431 C CA . TYR B 1 146 ? 2.867 -1.118 -1.892 1 98.94 146 TYR B CA 1
ATOM 2432 C C . TYR B 1 146 ? 3.906 -2.229 -1.99 1 98.94 146 TYR B C 1
ATOM 2434 O O . TYR B 1 146 ? 3.592 -3.348 -2.402 1 98.94 146 TYR B O 1
ATOM 2442 N N . HIS B 1 147 ? 5.078 -1.979 -1.604 1 98.94 147 HIS B N 1
ATOM 2443 C CA . HIS B 1 147 ? 6.156 -2.957 -1.699 1 98.94 147 HIS B CA 1
ATOM 2444 C C . HIS B 1 147 ? 6.023 -4.027 -0.62 1 98.94 147 HIS B C 1
ATOM 2446 O O . HIS B 1 147 ? 6.426 -5.176 -0.826 1 98.94 147 HIS B O 1
ATOM 2452 N N . ALA B 1 148 ? 5.422 -3.693 0.544 1 98.81 148 ALA B N 1
ATOM 2453 C CA . ALA B 1 148 ? 5.113 -4.719 1.537 1 98.81 148 ALA B CA 1
ATOM 2454 C C . ALA B 1 148 ? 4.184 -5.781 0.958 1 98.81 148 ALA B C 1
ATOM 2456 O O . ALA B 1 148 ? 4.352 -6.973 1.221 1 98.81 148 ALA B O 1
ATOM 2457 N N . GLY B 1 149 ? 3.18 -5.324 0.181 1 98.75 149 GLY B N 1
ATOM 2458 C CA . GLY B 1 149 ? 2.312 -6.266 -0.508 1 98.75 149 GLY B CA 1
ATOM 2459 C C . GLY B 1 149 ? 3.064 -7.199 -1.44 1 98.75 149 GLY B C 1
ATOM 2460 O O . GLY B 1 149 ? 2.771 -8.391 -1.502 1 98.75 149 GLY B O 1
ATOM 2461 N N . GLN B 1 150 ? 4.047 -6.676 -2.107 1 98.75 150 GLN B N 1
ATOM 2462 C CA . GLN B 1 150 ? 4.855 -7.484 -3.02 1 98.75 150 GLN B CA 1
ATOM 2463 C C . GLN B 1 150 ? 5.672 -8.523 -2.256 1 98.75 150 GLN B C 1
ATOM 2465 O O . GLN B 1 150 ? 5.723 -9.688 -2.648 1 98.75 150 GLN B O 1
ATOM 2470 N N . ILE B 1 151 ? 6.246 -8.086 -1.16 1 98.69 151 ILE B N 1
ATOM 2471 C CA . ILE B 1 151 ? 7.062 -8.977 -0.353 1 98.69 151 ILE B CA 1
ATOM 2472 C C . ILE B 1 151 ? 6.195 -10.109 0.199 1 98.69 151 ILE B C 1
ATOM 2474 O O . ILE B 1 151 ? 6.594 -11.281 0.167 1 98.69 151 ILE B O 1
ATOM 2478 N N . ALA B 1 152 ? 5.043 -9.797 0.675 1 98.44 152 ALA B N 1
ATOM 2479 C CA . ALA B 1 152 ? 4.152 -10.781 1.281 1 98.44 152 ALA B CA 1
ATOM 2480 C C . ALA B 1 152 ? 3.762 -11.859 0.274 1 98.44 152 ALA B C 1
ATOM 2482 O O . ALA B 1 152 ? 3.83 -13.055 0.576 1 98.44 152 ALA B O 1
ATOM 2483 N N . ILE B 1 153 ? 3.389 -11.477 -0.925 1 98.19 153 ILE B N 1
ATOM 2484 C CA . ILE B 1 153 ? 2.896 -12.453 -1.888 1 98.19 153 ILE B CA 1
ATOM 2485 C C . ILE B 1 153 ? 4.066 -13.25 -2.455 1 98.19 153 ILE B C 1
ATOM 2487 O O . ILE B 1 153 ? 3.934 -14.445 -2.738 1 98.19 153 ILE B O 1
ATOM 2491 N N . LEU B 1 154 ? 5.227 -12.617 -2.641 1 98.12 154 LEU B N 1
ATOM 2492 C CA . LEU B 1 154 ? 6.418 -13.344 -3.062 1 98.12 154 LEU B CA 1
ATOM 2493 C C . LEU B 1 154 ? 6.785 -14.422 -2.049 1 98.12 154 LEU B C 1
ATOM 2495 O O . LEU B 1 154 ? 7.141 -15.539 -2.428 1 98.12 154 LEU B O 1
ATOM 2499 N N . THR B 1 155 ? 6.719 -14.078 -0.793 1 97.81 155 THR B N 1
ATOM 2500 C CA . THR B 1 155 ? 7.035 -15.031 0.271 1 97.81 155 THR B CA 1
ATOM 2501 C C . THR B 1 155 ? 6.113 -16.234 0.206 1 97.81 155 THR B C 1
ATOM 2503 O O . THR B 1 155 ? 6.566 -17.375 0.343 1 97.81 155 THR B O 1
ATOM 2506 N N . LYS B 1 156 ? 4.848 -15.961 -0.032 1 96.44 156 LYS B N 1
ATOM 2507 C CA . LYS B 1 156 ? 3.877 -17.047 -0.139 1 96.44 156 LYS B CA 1
ATOM 2508 C C . LYS B 1 156 ? 4.18 -17.938 -1.34 1 96.44 156 LYS B C 1
ATOM 2510 O O . LYS B 1 156 ? 4.105 -19.172 -1.244 1 96.44 156 LYS B O 1
ATOM 2515 N N . ILE B 1 157 ? 4.535 -17.312 -2.43 1 96.44 157 ILE B N 1
ATOM 2516 C CA . ILE B 1 157 ? 4.785 -18.047 -3.67 1 96.44 157 ILE B CA 1
ATOM 2517 C C . ILE B 1 157 ? 6.031 -18.906 -3.518 1 96.44 157 ILE B C 1
ATOM 2519 O O . ILE B 1 157 ? 6.051 -20.062 -3.963 1 96.44 157 ILE B O 1
ATOM 2523 N N . ILE B 1 158 ? 7.066 -18.406 -2.887 1 96.19 158 ILE B N 1
ATOM 2524 C CA . ILE B 1 158 ? 8.359 -19.062 -2.805 1 96.19 158 ILE B CA 1
ATOM 2525 C C . ILE B 1 158 ? 8.312 -20.172 -1.753 1 96.19 158 ILE B C 1
ATOM 2527 O O . ILE B 1 158 ? 8.797 -21.281 -1.984 1 96.19 158 ILE B O 1
ATOM 2531 N N . ASN B 1 159 ? 7.633 -19.906 -0.606 1 94.31 159 ASN B N 1
ATOM 2532 C CA . ASN B 1 159 ? 7.656 -20.828 0.518 1 94.31 159 ASN B CA 1
ATOM 2533 C C . ASN B 1 159 ? 6.473 -21.797 0.474 1 94.31 159 ASN B C 1
ATOM 2535 O O . ASN B 1 159 ? 6.492 -22.844 1.132 1 94.31 159 ASN B O 1
ATOM 2539 N N . GLY B 1 160 ? 5.426 -21.531 -0.244 1 88.12 160 GLY B N 1
ATOM 2540 C CA . GLY B 1 160 ? 4.254 -22.391 -0.311 1 88.12 160 GLY B CA 1
ATOM 2541 C C . GLY B 1 160 ? 3.289 -22.172 0.84 1 88.12 160 GLY B C 1
ATOM 2542 O O . GLY B 1 160 ? 3.703 -21.828 1.946 1 88.12 160 GLY B O 1
#

Foldseek 3Di:
DDALLRVLLVLLCCQACNQDPVGGHLLVLLVPAALVLQCDDPDPVDHGNLQLLVLLLQVLQQLLCQLVQDEHDARPCGNGHDQPDRDRVSSVVSSVSSVVSVVSSSVSSVPRDRVQQQPFTRYDPDDDDTHGNSVSSVVSSVSSVVSSVVSNVSSVVRVD/DDALLRVLLVLLCCQACNQDPVGGHLLVLLVPAALVLQCDDPDPVDHGNLQLLVLLLQVLQQLLCQLVQDEHDAGPCGNGHDQPDRDRVSSVVSSVSSVVSVVSSSVSSVPRDRVQQQPFTRYDPDDDDTHGNSVSSVVSSVSSVVSSVVSNVSSVVRVD

InterPro domains:
  IPR024775 Hercynine oxygenase, DinB-like domain [PF12867] (30-151)
  IPR034660 DinB/YfiT-like putative metalloenzymes [G3DSA:1.20.120.450] (9-159)
  IPR034660 DinB/YfiT-like putative metalloenzymes [SSF109854] (15-155)

Nearest PDB structures (foldseek):
  3di5-assembly1_A  TM=8.105E-01  e=2.413E-03  Bacillus cereus ATCC 10987
  2qe9-assembly1_B  TM=7.069E-01  e=6.726E-03  Bacillus subtilis
  3gor-assembly2_D  TM=7.301E-01  e=1.692E-02  Geobacillus stearothermophilus
  2rd9-assembly3_B  TM=6.548E-01  e=2.824E-02  Halalkalibacterium halodurans C-125
  5wk0-assembly1_A-2  TM=5.914E-01  e=6.092E-02  Staphylococcus sp. HMSC055H04

Solvent-accessible surface area (backbone atoms only — not comparable to full-atom values): 17310 Å² total; per-residue (Å²): 131,82,50,71,46,53,50,51,45,51,52,51,46,24,45,39,70,46,73,34,74,68,46,80,13,42,52,60,55,53,69,71,53,48,51,72,59,23,64,43,58,96,25,94,58,34,82,26,42,44,36,48,53,42,24,52,40,26,48,52,53,38,52,42,39,33,74,71,66,36,67,53,74,76,22,92,66,34,72,69,33,80,70,76,73,87,45,60,69,58,44,53,47,50,55,51,48,43,55,51,53,51,54,52,37,50,51,51,46,69,64,49,56,80,82,46,38,81,33,63,50,49,63,78,76,71,93,61,85,72,50,26,43,48,54,48,54,53,31,48,50,48,30,53,39,20,51,41,22,32,43,51,50,50,50,29,48,75,70,84,131,84,50,72,48,56,51,52,46,52,52,49,46,25,45,40,70,48,74,34,72,69,47,80,11,42,51,60,56,52,68,72,53,48,51,70,60,23,63,42,58,95,25,93,57,36,82,27,44,44,35,50,52,42,25,52,40,26,49,49,53,37,52,41,41,34,73,71,66,35,68,53,75,75,22,94,66,33,72,68,33,80,70,76,71,87,45,59,69,58,45,54,48,50,56,53,47,42,54,51,51,50,55,53,38,49,51,51,45,68,65,49,56,80,82,47,37,81,33,62,47,49,63,78,77,75,89,61,84,70,49,25,42,48,54,47,54,53,31,48,50,49,30,52,39,19,50,41,23,32,43,51,49,50,48,27,47,75,70,83

Radius of gyration: 19.47 Å; Cα contacts (8 Å, |Δi|>4): 455; chains: 2; bounding box: 49×48×41 Å

Secondary structure (DSSP, 8-state):
---HHHHHHHHHHHHHHS--TTSS-HHHHHHT--HHHHH--S-TTS--HHHHHHHHHHHHHHHHHHHTTPPP---TT-SS----S--HHHHHHHHHHHHHHHHHHHHHHHHS-GGGTTSBP---S-SSPPPBHHHHHHHHHHHHHHHHHHHHHHHHHHH-/---HHHHHHHHHHHHHHS--TTSS-HHHHHHT--HHHHH--S-TTS--HHHHHHHHHHHHHHHHHHHTTPPP---TT-SS----S--HHHHHHHHHHHHHHHHHHHHHHHHS-GGGTTSBP---S-SSPPPBHHHHHHHHHHHHHHHHHHHHHHHHHHH-

Organism: NCBI:txid1302689

pLDDT: mean 96.52, std 4.27, range [71.56, 98.94]

Sequence (320 aa):
MSTTAELLEKKLDNILYGQPWYGKPIYTIIENVTFETAFEKPSSAAHNIAEIVLHMFSWTEEVLDRLNGKTAGLPVSGDWPPPGKPDEETWKLWISDLKLVNVNLVKAIRNLPADQWDEPINDERGGEPVTTHAELVDGFIQHQVYHAGQIAILTKIINGMSTTAELLEKKLDNILYGQPWYGKPIYTIIENVTFETAFEKPSSAAHNIAEIVLHMFSWTEEVLDRLNGKTAGLPVSGDWPPPGKPDEETWKLWISDLKLVNVNLVKAIRNLPADQWDEPINDERGGEPVTTHAELVDGFIQHQVYHAGQIAILTKIING